Protein AF-A0A2G9RYB7-F1 (afdb_monomer)

Foldseek 3Di:
DFLLVVCVVCVVVQLVVQLPDDPLLVLLLVLLCQLVVLDDPVLVCVLDDPPDRSSVSSNSVSVSQSVVHRVSSVSSVVSNVCSVPDDPDPPDDDDDDPDLQCLLNVCSNCVSVQLVQCLVPLVVLVVQLVVVVLDDPVLSCVLPPPSDRSSRSSVSVSVSQSVSDSVSSSSSSVVSNVVVVVVVVVVPD

Mean predicted aligned error: 8.07 Å

InterPro domains:
  IPR001315 CARD domain [PF00619] (6-83)
  IPR001315 CARD domain [PF00619] (107-181)
  IPR001315 CARD domain [PS50209] (1-82)
  IPR001315 CARD domain [PS50209] (99-189)
  IPR011029 Death-like domain superfamily [G3DSA:1.10.533.10] (4-99)
  IPR011029 Death-like domain superfamily [G3DSA:1.10.533.10] (100-186)
  IPR011029 Death-like domain superfamily [SSF47986] (21-84)
  IPR011029 Death-like domain superfamily [SSF47986] (110-179)

Organism: Aquarana catesbeiana (NCBI:txid8400)

Sequence (189 aa):
MSSLHTVQVKRDYIVSTLARGSVDKYESLVDHLLSQNALNWEEYQSCTLMGQPLCSLVRDLLDNITCKGDAYCKIFLDALQKNETLPHEEQFCFQVPEDRSDSSYYLQCERPRIVQLIHNYIGALLQQLSDCGYISECEINNIQLPIFSPSQKARRLLDLIQLKGNEAARCVLEIIHNLEEGTIAQVTD

Structure (mmCIF, N/CA/C/O backbone):
data_AF-A0A2G9RYB7-F1
#
_entry.id   AF-A0A2G9RYB7-F1
#
loop_
_atom_site.group_PDB
_atom_site.id
_atom_site.type_symbol
_atom_site.label_atom_id
_atom_site.label_alt_id
_atom_site.label_comp_id
_atom_site.label_asym_id
_atom_site.label_entity_id
_atom_site.label_seq_id
_atom_site.pdbx_PDB_ins_code
_atom_site.Cartn_x
_atom_site.Cartn_y
_atom_site.Cartn_z
_atom_site.occupancy
_atom_site.B_iso_or_equiv
_atom_site.auth_seq_id
_atom_site.auth_comp_id
_atom_site.auth_asym_id
_atom_site.auth_atom_id
_atom_site.pdbx_PDB_model_num
ATOM 1 N N . MET A 1 1 ? 25.195 4.092 -14.296 1.00 62.69 1 MET A N 1
ATOM 2 C CA . MET A 1 1 ? 24.026 3.770 -15.144 1.00 62.69 1 MET A CA 1
ATOM 3 C C . MET A 1 1 ? 22.782 4.235 -14.416 1.00 62.69 1 MET A C 1
ATOM 5 O O . MET A 1 1 ? 22.747 4.088 -13.203 1.00 62.69 1 MET A O 1
ATOM 9 N N . SER A 1 2 ? 21.829 4.846 -15.117 1.00 88.56 2 SER A N 1
ATOM 10 C CA . SER A 1 2 ? 20.597 5.352 -14.500 1.00 88.56 2 SER A CA 1
ATOM 11 C C . SER A 1 2 ? 19.639 4.195 -14.164 1.00 88.56 2 SER A C 1
ATOM 13 O O . SER A 1 2 ? 19.613 3.170 -14.858 1.00 88.56 2 SER A O 1
ATOM 15 N N . SER A 1 3 ? 18.868 4.349 -13.089 1.00 90.50 3 SER A N 1
ATOM 16 C CA . SER A 1 3 ? 17.852 3.383 -12.654 1.00 90.50 3 SER A CA 1
ATOM 17 C C . SER A 1 3 ? 16.736 3.261 -13.693 1.00 90.50 3 SER A C 1
ATOM 19 O O . SER A 1 3 ? 16.323 2.152 -14.026 1.00 90.50 3 SER A O 1
ATOM 21 N N . LEU A 1 4 ? 16.325 4.384 -14.291 1.00 91.06 4 LEU A N 1
ATOM 22 C CA . LEU A 1 4 ? 15.390 4.444 -15.415 1.00 91.06 4 LEU A CA 1
ATOM 23 C C . LEU A 1 4 ? 15.886 3.618 -16.605 1.00 91.06 4 LEU A C 1
ATOM 25 O O . LEU A 1 4 ? 15.149 2.783 -17.122 1.00 91.06 4 LEU A O 1
ATOM 29 N N . HIS A 1 5 ? 17.151 3.791 -16.998 1.00 90.25 5 HIS A N 1
ATOM 30 C CA . HIS A 1 5 ? 17.732 3.005 -18.088 1.00 90.25 5 HIS A CA 1
ATOM 31 C C . HIS A 1 5 ? 17.719 1.500 -17.773 1.00 90.25 5 HIS A C 1
ATOM 33 O O . HIS A 1 5 ? 17.420 0.680 -18.636 1.00 90.25 5 HIS A O 1
ATOM 39 N N . THR A 1 6 ? 17.987 1.132 -16.520 1.00 90.19 6 THR A N 1
ATOM 40 C CA . THR A 1 6 ? 17.974 -0.269 -16.075 1.00 90.19 6 THR A CA 1
ATOM 41 C C . THR A 1 6 ? 16.572 -0.872 -16.158 1.00 90.19 6 THR A C 1
ATOM 43 O O . THR A 1 6 ? 16.418 -1.974 -16.685 1.00 90.19 6 THR A O 1
ATOM 46 N N . VAL A 1 7 ? 15.552 -0.145 -15.690 1.00 90.25 7 VAL A N 1
ATOM 47 C CA . VAL A 1 7 ? 14.143 -0.562 -15.773 1.00 90.25 7 VAL A CA 1
ATOM 48 C C . VAL A 1 7 ? 13.696 -0.695 -17.229 1.00 90.25 7 VAL A C 1
ATOM 50 O O . VAL A 1 7 ? 13.061 -1.685 -17.576 1.00 90.25 7 VAL A O 1
ATOM 53 N N . GLN A 1 8 ? 14.070 0.247 -18.099 1.00 90.62 8 GLN A N 1
ATOM 54 C CA . GLN A 1 8 ? 13.727 0.207 -19.523 1.00 90.62 8 GLN A CA 1
ATOM 55 C C . GLN A 1 8 ? 14.367 -0.987 -20.242 1.00 90.62 8 GLN A C 1
ATOM 57 O O . GLN A 1 8 ? 13.676 -1.717 -20.946 1.00 90.62 8 GLN A O 1
ATOM 62 N N . VAL A 1 9 ? 15.667 -1.227 -20.033 1.00 92.38 9 VAL A N 1
ATOM 63 C CA . VAL A 1 9 ? 16.389 -2.344 -20.669 1.00 92.38 9 VAL A CA 1
ATOM 64 C C . VAL A 1 9 ? 15.888 -3.697 -20.163 1.00 92.38 9 VAL A C 1
ATOM 66 O O . VAL A 1 9 ? 15.778 -4.645 -20.936 1.00 92.38 9 VAL A O 1
ATOM 69 N N . LYS A 1 10 ? 15.568 -3.805 -18.869 1.00 91.81 10 LYS A N 1
ATOM 70 C CA . LYS A 1 10 ? 15.096 -5.051 -18.249 1.00 91.81 10 LYS A CA 1
ATOM 71 C C . LYS A 1 10 ? 13.572 -5.174 -18.211 1.00 91.81 10 LYS A C 1
ATOM 73 O O . LYS A 1 10 ? 13.071 -6.069 -17.533 1.00 91.81 10 LYS A O 1
ATOM 78 N N . ARG A 1 11 ? 12.827 -4.316 -18.916 1.00 92.44 11 ARG A N 1
ATOM 79 C CA . ARG A 1 11 ? 11.363 -4.228 -18.804 1.00 92.44 11 ARG A CA 1
ATOM 80 C C . ARG A 1 11 ? 10.679 -5.576 -19.015 1.00 92.44 11 ARG A C 1
ATOM 82 O O . ARG A 1 11 ? 9.926 -6.012 -18.151 1.00 92.44 11 ARG A O 1
ATOM 89 N N . ASP A 1 12 ? 10.982 -6.261 -20.115 1.00 91.00 12 ASP A N 1
ATOM 90 C CA . ASP A 1 12 ? 10.355 -7.550 -20.434 1.00 91.00 12 ASP A CA 1
ATOM 91 C C . ASP A 1 12 ? 10.715 -8.636 -19.418 1.00 91.00 12 ASP A C 1
ATOM 93 O O . ASP A 1 12 ? 9.862 -9.438 -19.037 1.00 91.00 12 ASP A O 1
ATOM 97 N N . TYR A 1 13 ? 11.957 -8.623 -18.926 1.00 90.94 13 TYR A N 1
ATOM 98 C CA . TYR A 1 13 ? 12.391 -9.518 -17.859 1.00 90.94 13 TYR A CA 1
ATOM 99 C C . TYR A 1 13 ? 11.578 -9.274 -16.582 1.00 90.94 13 TYR A C 1
ATOM 101 O O . TYR A 1 13 ? 10.968 -10.211 -16.075 1.00 90.94 13 TYR A O 1
ATOM 109 N N . ILE A 1 14 ? 11.487 -8.022 -16.117 1.00 90.12 14 ILE A N 1
ATOM 110 C CA . ILE A 1 14 ? 10.732 -7.639 -14.913 1.00 90.12 14 ILE A CA 1
ATOM 111 C C . ILE A 1 14 ? 9.257 -8.033 -15.044 1.00 90.12 14 ILE A C 1
ATOM 113 O O . ILE A 1 14 ? 8.714 -8.674 -14.145 1.00 90.12 14 ILE A O 1
ATOM 117 N N . VAL A 1 15 ? 8.625 -7.710 -16.179 1.00 91.12 15 VAL A N 1
ATOM 118 C CA . VAL A 1 15 ? 7.230 -8.086 -16.455 1.00 91.12 15 VAL A CA 1
ATOM 119 C C . VAL A 1 15 ? 7.069 -9.599 -16.406 1.00 91.12 15 VAL A C 1
ATOM 121 O O . VAL A 1 15 ? 6.139 -10.087 -15.775 1.00 91.12 15 VAL A O 1
ATOM 124 N N . SER A 1 16 ? 7.973 -10.354 -17.032 1.00 88.75 16 SER A N 1
ATOM 125 C CA . SER A 1 16 ? 7.890 -11.815 -17.045 1.00 88.75 16 SER A CA 1
ATOM 126 C C . SER A 1 16 ? 8.066 -12.432 -15.655 1.00 88.75 16 SER A C 1
ATOM 128 O O . SER A 1 16 ? 7.338 -13.363 -15.315 1.00 88.75 16 SER A O 1
ATOM 130 N N . THR A 1 17 ? 8.980 -11.900 -14.841 1.00 87.81 17 THR A N 1
ATOM 131 C CA . THR A 1 17 ? 9.265 -12.393 -13.491 1.00 87.81 17 THR A CA 1
ATOM 132 C C . THR A 1 17 ? 8.095 -12.121 -12.557 1.00 87.81 17 THR A C 1
ATOM 134 O O . THR A 1 17 ? 7.607 -13.043 -11.907 1.00 87.81 17 THR A O 1
ATOM 137 N N . LEU A 1 18 ? 7.588 -10.885 -12.537 1.00 86.62 18 LEU A N 1
ATOM 138 C CA . LEU A 1 18 ? 6.454 -10.516 -11.690 1.00 86.62 18 LEU A CA 1
ATOM 139 C C . LEU A 1 18 ? 5.156 -11.185 -12.155 1.00 86.62 18 LEU A C 1
ATOM 141 O O . LEU A 1 18 ? 4.410 -11.682 -11.321 1.00 86.62 18 LEU A O 1
ATOM 145 N N . ALA A 1 19 ? 4.913 -11.289 -13.467 1.00 86.00 19 ALA A N 1
ATOM 146 C CA . ALA A 1 19 ? 3.714 -11.942 -13.997 1.00 86.00 19 ALA A CA 1
ATOM 147 C C . ALA A 1 19 ? 3.683 -13.463 -13.774 1.00 86.00 19 ALA A C 1
ATOM 149 O O . ALA A 1 19 ? 2.602 -14.046 -13.752 1.00 86.00 19 ALA A O 1
ATOM 150 N N . ARG A 1 20 ? 4.848 -14.111 -13.635 1.00 84.19 20 ARG A N 1
ATOM 151 C CA . ARG A 1 20 ? 4.957 -15.524 -13.224 1.00 84.19 20 ARG A CA 1
ATOM 152 C C . ARG A 1 20 ? 4.900 -15.709 -11.706 1.00 84.19 20 ARG A C 1
ATOM 154 O O . ARG A 1 20 ? 4.789 -16.843 -11.248 1.00 84.19 20 ARG A O 1
ATOM 161 N N . GLY A 1 21 ? 5.039 -14.627 -10.942 1.00 80.44 21 GLY A N 1
ATOM 162 C CA . GLY A 1 21 ? 4.929 -14.628 -9.490 1.00 80.44 21 GLY A CA 1
ATOM 163 C C . GLY A 1 21 ? 3.485 -14.775 -9.005 1.00 80.44 21 GLY A C 1
ATOM 164 O O . GLY A 1 21 ? 2.553 -14.942 -9.790 1.00 80.44 21 GLY A O 1
ATOM 165 N N . SER A 1 22 ? 3.300 -14.709 -7.686 1.00 81.75 22 SER A N 1
ATOM 166 C CA . SER A 1 22 ? 1.967 -14.630 -7.087 1.00 81.75 22 SER A CA 1
ATOM 167 C C . SER A 1 22 ? 1.451 -13.193 -7.091 1.00 81.75 22 SER A C 1
ATOM 169 O O . SER A 1 22 ? 2.227 -12.233 -7.061 1.00 81.75 22 SER A O 1
ATOM 171 N N . VAL A 1 23 ? 0.124 -13.051 -7.061 1.00 82.06 23 VAL A N 1
ATOM 172 C CA . VAL A 1 23 ? -0.531 -11.754 -6.846 1.00 82.06 23 VAL A CA 1
ATOM 173 C C . VAL A 1 23 ? -0.044 -11.133 -5.536 1.00 82.06 23 VAL A C 1
ATOM 175 O O . VAL A 1 23 ? 0.271 -9.954 -5.523 1.00 82.06 23 VAL A O 1
ATOM 178 N N . ASP A 1 24 ? 0.166 -11.925 -4.482 1.00 78.69 24 ASP A N 1
ATOM 179 C CA . ASP A 1 24 ? 0.669 -11.428 -3.194 1.00 78.69 24 ASP A CA 1
ATOM 180 C C . ASP A 1 24 ? 2.049 -10.762 -3.295 1.00 78.69 24 ASP A C 1
ATOM 182 O O . ASP A 1 24 ? 2.297 -9.757 -2.634 1.00 78.69 24 ASP A O 1
ATOM 186 N N . LYS A 1 25 ? 2.946 -11.272 -4.154 1.00 82.50 25 LYS A N 1
ATOM 187 C CA . 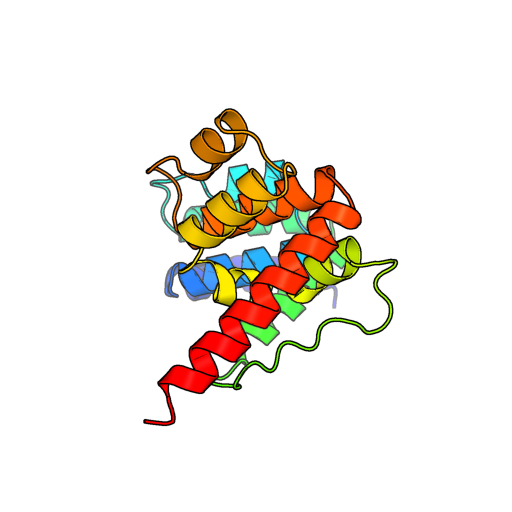LYS A 1 25 ? 4.261 -10.649 -4.389 1.00 82.50 25 LYS A CA 1
ATOM 188 C C . LYS A 1 25 ? 4.135 -9.307 -5.099 1.00 82.50 25 LYS A C 1
ATOM 190 O O . LYS A 1 25 ? 4.838 -8.359 -4.760 1.00 82.50 25 LYS A O 1
ATOM 195 N N . TYR A 1 26 ? 3.238 -9.216 -6.077 1.00 85.88 26 TYR A N 1
ATOM 196 C CA . TYR A 1 26 ? 2.934 -7.948 -6.736 1.00 85.88 26 TYR A CA 1
ATOM 197 C C . TYR A 1 26 ? 2.308 -6.949 -5.760 1.00 85.88 26 TYR A C 1
ATOM 199 O O . TYR A 1 26 ? 2.731 -5.801 -5.682 1.00 85.88 26 TYR A O 1
ATOM 207 N N . GLU A 1 27 ? 1.343 -7.408 -4.972 1.00 84.25 27 GLU A N 1
ATOM 208 C CA . GLU A 1 27 ? 0.652 -6.610 -3.970 1.00 84.25 27 GLU A CA 1
ATOM 209 C C . GLU A 1 27 ? 1.634 -6.103 -2.893 1.00 84.25 27 GLU A C 1
ATOM 211 O O . GLU A 1 27 ? 1.622 -4.918 -2.568 1.00 84.25 27 GLU A O 1
ATOM 216 N N . SER A 1 28 ? 2.570 -6.938 -2.430 1.00 84.12 28 SER A N 1
ATOM 217 C CA . SER A 1 28 ? 3.632 -6.517 -1.506 1.00 84.12 28 SER A CA 1
ATOM 218 C C . SER A 1 28 ? 4.589 -5.498 -2.133 1.00 84.12 28 SER A C 1
ATOM 220 O O . SER A 1 28 ? 4.989 -4.533 -1.479 1.00 84.12 28 SER A O 1
ATOM 222 N N . LEU A 1 29 ? 4.948 -5.653 -3.412 1.00 88.38 29 LEU A N 1
ATOM 223 C CA . LEU A 1 29 ? 5.737 -4.654 -4.139 1.00 88.38 29 LEU A CA 1
ATOM 224 C C . LEU A 1 29 ? 5.019 -3.304 -4.190 1.00 88.38 29 LEU A C 1
ATOM 226 O O . LEU A 1 29 ? 5.630 -2.273 -3.917 1.00 88.38 29 LEU A O 1
ATOM 230 N N . VAL A 1 30 ? 3.720 -3.314 -4.482 1.00 88.69 30 VAL A N 1
ATOM 231 C CA . VAL A 1 30 ? 2.878 -2.116 -4.472 1.00 88.69 30 VAL A CA 1
ATOM 232 C C . VAL A 1 30 ? 2.856 -1.464 -3.088 1.00 88.69 30 VAL A C 1
ATOM 234 O O . VAL A 1 30 ? 2.997 -0.245 -2.995 1.00 88.69 30 VAL A O 1
ATOM 237 N N . ASP A 1 31 ? 2.772 -2.242 -2.008 1.00 87.69 31 ASP A N 1
ATOM 238 C CA . ASP A 1 31 ? 2.825 -1.702 -0.647 1.00 87.69 31 ASP A CA 1
ATOM 239 C C . ASP A 1 31 ? 4.144 -0.985 -0.336 1.00 87.69 31 ASP A C 1
ATOM 241 O O . ASP A 1 31 ? 4.136 0.087 0.271 1.00 87.69 31 ASP A O 1
ATOM 245 N N . HIS A 1 32 ? 5.277 -1.531 -0.789 1.00 88.62 32 HIS A N 1
ATOM 246 C CA . HIS A 1 32 ? 6.595 -0.902 -0.626 1.00 88.62 32 HIS A CA 1
ATOM 247 C C . HIS A 1 32 ? 6.747 0.394 -1.431 1.00 88.62 32 HIS A C 1
ATOM 249 O O . HIS A 1 32 ? 7.534 1.271 -1.066 1.00 88.62 32 HIS A O 1
ATOM 255 N N . LEU A 1 33 ? 6.035 0.505 -2.553 1.00 90.94 33 LEU A N 1
ATOM 256 C CA . LEU A 1 33 ? 5.997 1.728 -3.347 1.00 90.94 33 LEU A CA 1
ATOM 257 C C . LEU A 1 33 ? 5.105 2.780 -2.691 1.00 90.94 33 LEU A C 1
ATOM 259 O O . LEU A 1 33 ? 5.473 3.954 -2.658 1.00 90.94 33 LEU A O 1
ATOM 263 N N . LEU A 1 34 ? 3.961 2.368 -2.142 1.00 88.81 34 LEU A N 1
ATOM 264 C CA . LEU A 1 34 ? 3.073 3.255 -1.398 1.00 88.81 34 LEU A CA 1
ATOM 265 C C . LEU A 1 34 ? 3.777 3.804 -0.155 1.00 88.81 34 LEU A C 1
ATOM 267 O O . LEU A 1 34 ? 3.770 5.015 0.027 1.00 88.81 34 LEU A O 1
ATOM 271 N N . SER A 1 35 ? 4.468 2.969 0.631 1.00 88.69 35 SER A N 1
ATOM 272 C CA . SER A 1 35 ? 5.164 3.412 1.853 1.00 88.69 35 SER A CA 1
ATOM 273 C C . SER A 1 35 ? 6.229 4.481 1.614 1.00 88.69 35 SER A C 1
ATOM 275 O O . SER A 1 35 ? 6.480 5.326 2.471 1.00 88.69 35 SER A O 1
ATOM 277 N N . GLN A 1 36 ? 6.830 4.479 0.424 1.00 88.75 36 GLN A N 1
ATOM 278 C CA . GLN A 1 36 ? 7.830 5.459 0.004 1.00 88.75 36 GLN A CA 1
ATOM 279 C C . GLN A 1 36 ? 7.237 6.620 -0.809 1.00 88.75 36 GLN A C 1
ATOM 281 O O . GLN A 1 36 ? 7.987 7.404 -1.389 1.00 88.75 36 GLN A O 1
ATOM 286 N N . ASN A 1 37 ? 5.905 6.740 -0.874 1.00 85.88 37 ASN A N 1
ATOM 287 C CA . ASN A 1 37 ? 5.177 7.729 -1.679 1.00 85.88 37 ASN A CA 1
ATOM 288 C C . ASN A 1 37 ? 5.549 7.697 -3.175 1.00 85.88 37 ASN A C 1
ATOM 290 O O . ASN A 1 37 ? 5.413 8.691 -3.891 1.00 85.88 37 ASN A O 1
ATOM 294 N N . ALA A 1 38 ? 6.027 6.550 -3.668 1.00 88.06 38 ALA A N 1
ATOM 295 C CA . ALA A 1 38 ? 6.354 6.358 -5.075 1.00 88.06 38 ALA A CA 1
ATOM 296 C C . ALA A 1 38 ? 5.095 6.195 -5.940 1.00 88.06 38 ALA A C 1
ATOM 298 O O . ALA A 1 38 ? 5.113 6.526 -7.127 1.00 88.06 38 ALA A O 1
ATOM 299 N N . LEU A 1 39 ? 3.996 5.744 -5.332 1.00 87.25 39 LEU A N 1
ATOM 300 C CA . LEU A 1 39 ? 2.654 5.719 -5.906 1.00 87.25 39 LEU A CA 1
ATOM 301 C C . LEU A 1 39 ? 1.708 6.549 -5.042 1.00 87.25 39 LEU A C 1
ATOM 303 O O . LEU A 1 39 ? 1.814 6.536 -3.817 1.00 87.25 39 LEU A O 1
ATOM 307 N N . ASN A 1 40 ? 0.769 7.236 -5.683 1.00 82.00 40 ASN A N 1
ATOM 308 C CA . ASN A 1 40 ? -0.402 7.791 -5.018 1.00 82.00 40 ASN A CA 1
ATOM 309 C C . ASN A 1 40 ? -1.604 6.835 -5.144 1.00 82.00 40 ASN A C 1
ATOM 311 O O . ASN A 1 40 ? -1.549 5.804 -5.820 1.00 82.00 40 ASN A O 1
ATOM 315 N N . TRP A 1 41 ? -2.703 7.185 -4.475 1.00 71.75 41 TRP A N 1
ATOM 316 C CA . TRP A 1 41 ? -3.922 6.379 -4.456 1.00 71.75 41 TRP A CA 1
ATOM 317 C C . TRP A 1 41 ? -4.543 6.164 -5.848 1.00 71.75 41 TRP A C 1
ATOM 319 O O . TRP A 1 41 ? -4.972 5.055 -6.160 1.00 71.75 41 TRP A O 1
ATOM 329 N N . GLU A 1 42 ? -4.574 7.189 -6.701 1.00 77.25 42 GLU A N 1
ATOM 330 C CA . GLU A 1 42 ? -5.185 7.118 -8.039 1.00 77.25 42 GLU A CA 1
ATOM 331 C C . GLU A 1 42 ? -4.390 6.203 -8.981 1.00 77.25 42 GLU A C 1
ATOM 333 O O . GLU A 1 42 ? -4.949 5.373 -9.707 1.00 77.25 42 GLU A O 1
ATOM 338 N N . GLU A 1 43 ? -3.065 6.304 -8.922 1.00 82.69 43 GLU A N 1
ATOM 339 C CA . GLU A 1 43 ? -2.142 5.450 -9.668 1.00 82.69 43 GLU A CA 1
ATOM 340 C C . GLU A 1 43 ? -2.251 3.999 -9.199 1.00 82.69 43 GLU A C 1
ATOM 342 O O . GLU A 1 43 ? -2.307 3.081 -10.017 1.00 82.69 43 GLU A O 1
ATOM 347 N N . TYR A 1 44 ? -2.364 3.784 -7.886 1.00 79.75 44 TYR A N 1
ATOM 348 C CA . TYR A 1 44 ? -2.629 2.467 -7.318 1.00 79.75 44 TYR A CA 1
ATOM 349 C C . TYR A 1 44 ? -3.953 1.872 -7.818 1.00 79.75 44 TYR A C 1
ATOM 351 O O . TYR A 1 44 ? -3.983 0.710 -8.229 1.00 79.75 44 TYR A O 1
ATOM 359 N N . GLN A 1 45 ? -5.042 2.648 -7.817 1.00 74.19 45 GLN A N 1
ATOM 360 C CA . GLN A 1 45 ? -6.346 2.182 -8.307 1.00 74.19 45 GLN A CA 1
ATOM 361 C C . GLN A 1 45 ? -6.263 1.747 -9.772 1.00 74.19 45 GLN A C 1
ATOM 363 O O . GLN A 1 45 ? -6.827 0.722 -10.154 1.00 74.19 45 GLN A O 1
ATOM 368 N N . SER A 1 46 ? -5.510 2.499 -10.575 1.00 72.62 46 SER A N 1
ATOM 369 C CA . SER A 1 46 ? -5.278 2.193 -11.987 1.00 72.62 46 SER A CA 1
ATOM 370 C C . SER A 1 46 ? -4.472 0.899 -12.167 1.00 72.62 46 SER A C 1
ATOM 372 O O . SER A 1 46 ? -4.725 0.143 -13.098 1.00 72.62 46 SER A O 1
ATOM 374 N N . CYS A 1 47 ? -3.567 0.589 -11.232 1.00 69.75 47 CYS A N 1
ATOM 375 C CA . CYS A 1 47 ? -2.722 -0.610 -11.248 1.00 69.75 47 CYS A CA 1
ATOM 376 C C . CYS A 1 47 ? -3.329 -1.826 -10.512 1.00 69.75 47 CYS A C 1
ATOM 378 O O . CYS A 1 47 ? -2.641 -2.833 -10.331 1.00 69.75 47 CYS A O 1
ATOM 380 N N . THR A 1 48 ? -4.586 -1.763 -10.053 1.00 68.25 48 THR A N 1
ATOM 381 C CA . THR A 1 48 ? -5.248 -2.847 -9.289 1.00 68.25 48 THR A CA 1
ATOM 382 C C . THR A 1 48 ? -6.628 -3.234 -9.827 1.00 68.25 48 THR A C 1
ATOM 384 O O . THR A 1 48 ? -7.413 -3.896 -9.144 1.00 68.25 48 THR A O 1
ATOM 387 N N . LEU A 1 49 ? -6.930 -2.861 -11.075 1.00 64.19 49 LEU A N 1
ATOM 388 C CA . LEU A 1 49 ? -8.197 -3.177 -11.735 1.00 64.19 49 LEU A CA 1
ATOM 389 C C . LEU A 1 49 ? -8.451 -4.694 -11.792 1.00 64.19 49 LEU A C 1
ATOM 391 O O . LEU A 1 49 ? -7.742 -5.455 -12.454 1.00 64.19 49 LEU A O 1
ATOM 395 N N . MET A 1 50 ? -9.513 -5.116 -11.103 1.00 62.69 50 MET A N 1
ATOM 396 C CA . MET A 1 50 ? -9.997 -6.497 -11.062 1.00 62.69 50 MET A CA 1
ATOM 397 C C . MET A 1 50 ? -10.257 -7.037 -12.477 1.00 62.69 50 MET A C 1
ATOM 399 O O . MET A 1 50 ? -10.946 -6.407 -13.278 1.00 62.69 50 MET A O 1
ATOM 403 N N . GLY A 1 51 ? -9.726 -8.230 -12.765 1.00 68.62 51 GLY A N 1
ATOM 404 C CA . GLY A 1 51 ? -9.922 -8.942 -14.037 1.00 68.62 51 GLY A CA 1
ATOM 405 C C . GLY A 1 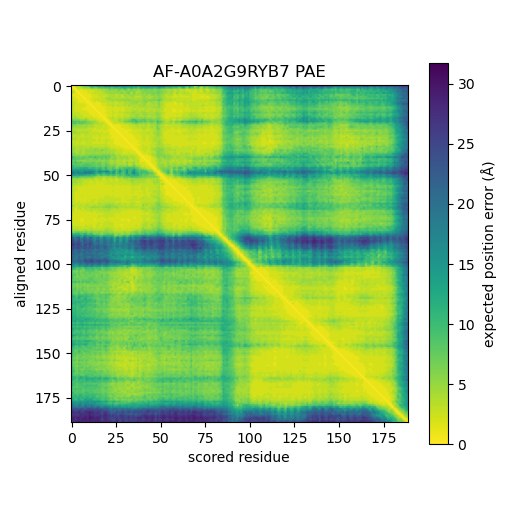51 ? -8.835 -8.720 -15.095 1.00 68.62 51 GLY A C 1
ATOM 406 O O . GLY A 1 51 ? -8.866 -9.379 -16.133 1.00 68.62 51 GLY A O 1
ATOM 407 N N . GLN A 1 52 ? -7.859 -7.845 -14.843 1.00 78.31 52 GLN A N 1
ATOM 408 C CA . GLN A 1 52 ? -6.676 -7.690 -15.694 1.00 78.31 52 GLN A CA 1
ATOM 409 C C . GLN A 1 52 ? -5.655 -8.811 -15.427 1.00 78.31 52 GLN A C 1
ATOM 411 O O . GLN A 1 52 ? -5.488 -9.239 -14.282 1.00 78.31 52 GLN A O 1
ATOM 416 N N . PRO A 1 53 ? -4.927 -9.289 -16.451 1.00 85.75 53 PRO A N 1
ATOM 417 C CA . PRO A 1 53 ? -3.819 -10.204 -16.226 1.00 85.75 53 PRO A CA 1
ATOM 418 C C . PRO A 1 53 ? -2.669 -9.471 -15.522 1.00 85.75 53 PRO A C 1
ATOM 420 O O . PRO A 1 53 ? -2.391 -8.306 -15.810 1.00 85.75 53 PRO A O 1
ATOM 423 N N . LEU A 1 54 ? -1.941 -10.174 -14.650 1.00 86.44 54 LEU A N 1
ATOM 424 C CA . LEU A 1 54 ? -0.848 -9.592 -13.859 1.00 86.44 54 LEU A CA 1
ATOM 425 C C . LEU A 1 54 ? 0.227 -8.918 -14.729 1.00 86.44 54 LEU A C 1
ATOM 427 O O . LEU A 1 54 ? 0.802 -7.905 -14.350 1.00 86.44 54 LEU A O 1
ATOM 431 N N . CYS A 1 55 ? 0.463 -9.434 -15.938 1.00 89.19 55 CYS A N 1
ATOM 432 C CA . CYS A 1 55 ? 1.397 -8.829 -16.884 1.00 89.19 55 CYS A CA 1
ATOM 433 C C . CYS A 1 55 ? 0.964 -7.445 -17.390 1.00 89.19 55 CYS A C 1
ATOM 435 O O . CYS A 1 55 ? 1.834 -6.655 -17.745 1.00 89.19 55 CYS A O 1
ATOM 437 N N . SER A 1 56 ? -0.337 -7.146 -17.446 1.00 88.81 56 SER A N 1
ATOM 438 C CA . SER A 1 56 ? -0.829 -5.799 -17.757 1.00 88.81 56 SER A CA 1
ATOM 439 C C . SER A 1 56 ? -0.614 -4.875 -16.566 1.00 88.81 56 SER A C 1
ATOM 441 O O . SER A 1 56 ? 0.038 -3.851 -16.722 1.00 88.81 56 SER A O 1
ATOM 443 N N . LEU A 1 57 ? -1.011 -5.310 -15.365 1.00 88.50 57 LEU A N 1
ATOM 444 C CA . LEU A 1 57 ? -0.835 -4.534 -14.132 1.00 88.50 57 LEU A CA 1
ATOM 445 C C . LEU A 1 57 ? 0.630 -4.134 -13.898 1.00 88.50 57 LEU A C 1
ATOM 447 O O . LEU A 1 57 ? 0.931 -2.986 -13.587 1.00 88.50 57 LEU A O 1
ATOM 451 N N . VAL A 1 58 ? 1.567 -5.063 -14.121 1.00 90.31 58 VAL A N 1
ATOM 452 C CA . VAL A 1 58 ? 3.005 -4.781 -13.997 1.00 90.31 58 VAL A CA 1
ATOM 453 C C . VAL A 1 58 ? 3.485 -3.788 -15.059 1.00 90.31 58 VAL A C 1
ATOM 455 O O . VAL A 1 58 ? 4.341 -2.957 -14.767 1.00 90.31 58 VAL A O 1
ATOM 458 N N . ARG A 1 59 ? 2.964 -3.847 -16.291 1.00 91.50 59 ARG A N 1
ATOM 459 C CA . ARG A 1 59 ? 3.328 -2.879 -17.339 1.00 91.50 59 ARG A CA 1
ATOM 460 C C . ARG A 1 59 ? 2.827 -1.482 -17.000 1.00 91.50 59 ARG A C 1
ATOM 462 O O . ARG A 1 59 ? 3.627 -0.555 -17.067 1.00 91.50 59 ARG A O 1
ATOM 469 N N . ASP A 1 60 ? 1.575 -1.366 -16.571 1.00 89.69 60 ASP A N 1
ATOM 470 C CA . ASP A 1 60 ? 0.972 -0.092 -16.174 1.00 89.69 60 ASP A CA 1
ATOM 471 C C . ASP A 1 60 ? 1.723 0.517 -14.981 1.00 89.69 60 ASP A C 1
ATOM 473 O O . ASP A 1 60 ? 2.045 1.706 -14.968 1.00 89.69 60 ASP A O 1
ATOM 477 N N . LEU A 1 61 ? 2.103 -0.318 -14.009 1.00 91.00 61 LEU A N 1
ATOM 478 C CA . LEU A 1 61 ? 2.948 0.083 -12.889 1.00 91.00 61 LEU A CA 1
ATOM 479 C C . LEU A 1 61 ? 4.306 0.629 -13.360 1.00 91.00 61 LEU A C 1
ATOM 481 O O . LEU A 1 61 ? 4.741 1.692 -12.918 1.00 91.00 61 LEU A O 1
ATOM 485 N N . LEU A 1 62 ? 4.982 -0.084 -14.265 1.00 91.88 62 LEU A N 1
ATOM 486 C CA . LEU A 1 62 ? 6.267 0.351 -14.812 1.00 91.88 62 LEU A CA 1
ATOM 487 C C . LEU A 1 62 ? 6.136 1.642 -15.624 1.00 91.88 62 LEU A C 1
ATOM 489 O O . LEU A 1 62 ? 7.024 2.489 -15.554 1.00 91.88 62 LEU A O 1
ATOM 493 N N . ASP A 1 63 ? 5.051 1.821 -16.372 1.00 91.44 63 ASP A N 1
ATOM 494 C CA . ASP A 1 63 ? 4.795 3.053 -17.122 1.00 91.44 63 ASP A CA 1
ATOM 495 C C . ASP A 1 63 ? 4.614 4.238 -16.173 1.00 91.44 63 ASP A C 1
ATOM 497 O O . ASP A 1 63 ? 5.315 5.239 -16.317 1.00 91.44 63 ASP A O 1
ATOM 501 N N . ASN A 1 64 ? 3.817 4.083 -15.114 1.00 89.75 64 ASN A N 1
ATOM 502 C CA . ASN A 1 64 ? 3.672 5.110 -14.080 1.00 89.75 64 ASN A CA 1
ATOM 503 C C . ASN A 1 64 ? 5.017 5.486 -13.438 1.00 89.75 64 ASN A C 1
ATOM 505 O O . ASN A 1 64 ? 5.363 6.664 -13.337 1.00 89.75 64 ASN A O 1
ATOM 509 N N . ILE A 1 65 ? 5.819 4.497 -13.041 1.00 91.69 65 ILE A N 1
ATOM 510 C CA . ILE A 1 65 ? 7.104 4.732 -12.366 1.00 91.69 65 ILE A CA 1
ATOM 511 C C . ILE A 1 65 ? 8.126 5.377 -13.307 1.00 91.69 65 ILE A C 1
ATOM 513 O O . ILE A 1 65 ? 8.841 6.300 -12.913 1.00 91.69 65 ILE A O 1
ATOM 517 N N . THR A 1 66 ? 8.200 4.915 -14.557 1.00 91.25 66 THR A N 1
ATOM 518 C CA . THR A 1 66 ? 9.143 5.462 -15.542 1.00 91.25 66 THR A CA 1
ATOM 519 C C . THR A 1 66 ? 8.772 6.881 -15.966 1.00 91.25 66 THR A C 1
ATOM 521 O O . THR A 1 66 ? 9.673 7.707 -16.114 1.00 91.25 66 THR A O 1
ATOM 524 N N . CYS A 1 67 ? 7.478 7.208 -16.062 1.00 90.38 67 CYS A N 1
ATOM 525 C CA . CYS A 1 67 ? 6.999 8.570 -16.310 1.00 90.38 67 CYS A CA 1
ATOM 526 C C . CYS A 1 67 ? 7.400 9.559 -15.204 1.00 90.38 67 CYS A C 1
ATOM 528 O O . CYS A 1 67 ? 7.659 10.725 -15.498 1.00 90.38 67 CYS A O 1
ATOM 530 N N . LYS A 1 68 ? 7.505 9.108 -13.948 1.00 90.38 68 LYS A N 1
ATOM 531 C CA . LYS A 1 68 ? 7.939 9.951 -12.820 1.00 90.38 68 LYS A CA 1
ATOM 532 C C . LYS A 1 68 ? 9.452 10.174 -12.747 1.00 90.38 68 LYS A C 1
ATOM 534 O O . LYS A 1 68 ? 9.910 11.099 -12.075 1.00 90.38 68 LYS A O 1
ATOM 539 N N . GLY A 1 69 ? 10.236 9.350 -13.439 1.00 91.62 69 GLY A N 1
ATOM 540 C CA . GLY A 1 69 ? 11.675 9.530 -13.608 1.00 91.62 69 GLY A CA 1
ATOM 541 C C . GLY A 1 69 ? 12.561 8.643 -12.726 1.00 91.62 69 GLY A C 1
ATOM 542 O O . GLY A 1 69 ? 12.123 7.697 -12.070 1.00 91.62 69 GLY A O 1
ATOM 543 N N . ASP A 1 70 ? 13.863 8.942 -12.751 1.00 91.94 70 ASP A N 1
ATOM 544 C CA . ASP A 1 70 ? 14.918 8.038 -12.269 1.00 91.94 70 ASP A CA 1
ATOM 545 C C . ASP A 1 70 ? 14.831 7.707 -10.773 1.00 91.94 70 ASP A C 1
ATOM 547 O O . ASP A 1 70 ? 15.049 6.560 -10.387 1.00 91.94 70 ASP A O 1
ATOM 551 N N . ALA A 1 71 ? 14.459 8.684 -9.940 1.00 91.94 71 ALA A N 1
ATOM 552 C CA . ALA A 1 71 ? 14.334 8.493 -8.496 1.00 91.94 71 ALA A CA 1
ATOM 553 C C . ALA A 1 71 ? 13.272 7.436 -8.141 1.00 91.94 71 ALA A C 1
ATOM 555 O O . ALA A 1 71 ? 13.510 6.580 -7.293 1.00 91.94 71 ALA A O 1
ATOM 556 N N . TYR A 1 72 ? 12.138 7.438 -8.845 1.00 92.81 72 TYR A N 1
ATOM 557 C CA . TYR A 1 72 ? 11.064 6.461 -8.652 1.00 92.81 72 TYR A CA 1
ATOM 558 C C . TYR A 1 72 ? 11.458 5.084 -9.186 1.00 92.81 72 TYR A C 1
ATOM 560 O O . TYR A 1 72 ? 11.178 4.068 -8.553 1.00 92.81 72 TYR A O 1
ATOM 568 N N . CYS A 1 73 ? 12.188 5.042 -10.306 1.00 92.31 73 CYS A N 1
ATOM 569 C CA . CYS A 1 73 ? 12.768 3.801 -10.819 1.00 92.31 73 CYS A CA 1
ATOM 570 C C . CYS A 1 73 ? 13.757 3.180 -9.823 1.00 92.31 73 CYS A C 1
ATOM 572 O O . CYS A 1 73 ? 13.808 1.960 -9.695 1.00 92.31 73 CYS A O 1
ATOM 574 N N . LYS A 1 74 ? 14.527 4.000 -9.097 1.00 93.06 74 LYS A N 1
ATOM 575 C CA . LYS A 1 74 ? 15.413 3.522 -8.031 1.00 93.06 74 LYS A CA 1
ATOM 576 C C . LYS A 1 74 ? 14.615 2.905 -6.880 1.00 93.06 74 LYS A C 1
ATOM 578 O O . LYS A 1 74 ? 14.883 1.766 -6.519 1.00 93.06 74 LYS A O 1
ATOM 583 N N . ILE A 1 75 ? 13.599 3.614 -6.378 1.00 92.75 75 ILE A N 1
ATOM 584 C CA . ILE A 1 75 ? 12.708 3.114 -5.315 1.00 92.75 75 ILE A CA 1
ATOM 585 C C . ILE A 1 75 ? 12.079 1.771 -5.712 1.00 92.75 75 ILE A C 1
ATOM 587 O O . ILE A 1 75 ? 12.02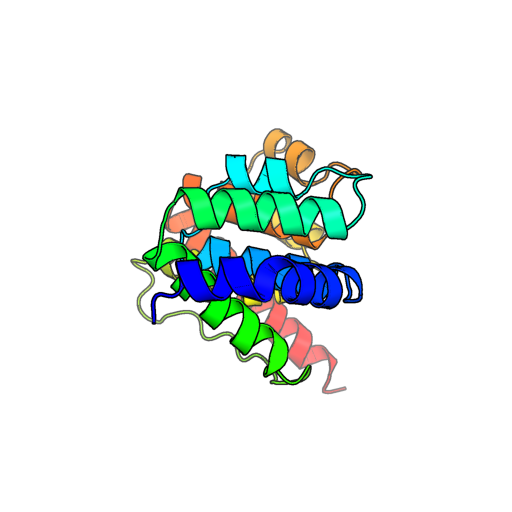5 0.844 -4.905 1.00 92.75 75 ILE A O 1
ATOM 591 N N . PHE A 1 76 ? 11.652 1.644 -6.971 1.00 93.56 76 PHE A N 1
ATOM 592 C CA . PHE A 1 76 ? 11.119 0.398 -7.512 1.00 93.56 76 PHE A CA 1
ATOM 593 C C . PHE A 1 76 ? 12.125 -0.749 -7.485 1.00 93.56 76 PHE A C 1
ATOM 595 O O . PHE A 1 76 ? 11.783 -1.839 -7.038 1.00 93.56 76 PHE A O 1
ATOM 602 N N . LEU A 1 77 ? 13.355 -0.522 -7.949 1.00 91.25 77 LEU A N 1
ATOM 603 C CA . LEU A 1 77 ? 14.389 -1.557 -7.952 1.00 91.25 77 LEU A CA 1
ATOM 604 C C . LEU A 1 77 ? 14.761 -1.984 -6.526 1.00 91.25 77 LEU A C 1
ATOM 606 O O . LEU A 1 77 ? 14.897 -3.180 -6.276 1.00 91.25 77 LEU A O 1
ATOM 610 N N . ASP A 1 78 ? 14.841 -1.035 -5.591 1.00 90.75 78 ASP A N 1
ATOM 611 C CA . ASP A 1 78 ? 15.093 -1.324 -4.177 1.00 90.75 78 ASP A CA 1
ATOM 612 C C . ASP A 1 78 ? 13.947 -2.164 -3.574 1.00 90.75 78 ASP A C 1
ATOM 614 O O . ASP A 1 78 ? 14.184 -3.118 -2.832 1.00 90.75 78 ASP A O 1
ATOM 618 N N . ALA A 1 79 ? 12.692 -1.854 -3.918 1.00 89.75 79 ALA A N 1
ATOM 619 C CA . ALA A 1 79 ? 11.517 -2.613 -3.482 1.00 89.75 79 ALA A CA 1
ATOM 620 C C . ALA A 1 79 ? 11.428 -4.010 -4.126 1.00 89.75 79 ALA A C 1
ATOM 622 O O . ALA A 1 79 ? 11.008 -4.968 -3.471 1.00 89.75 79 ALA A O 1
ATOM 623 N N . LEU A 1 80 ? 11.847 -4.141 -5.388 1.00 88.38 80 LEU A N 1
ATOM 624 C CA . LEU A 1 80 ? 11.940 -5.417 -6.094 1.00 88.38 80 LEU A CA 1
ATOM 625 C C . LEU A 1 80 ? 12.974 -6.323 -5.417 1.00 88.38 80 LEU A C 1
ATOM 627 O O . LEU A 1 80 ? 12.677 -7.474 -5.116 1.00 88.38 80 LEU A O 1
ATOM 631 N N . GLN A 1 81 ? 14.153 -5.778 -5.105 1.00 86.31 81 GLN A N 1
ATOM 632 C CA . GLN A 1 81 ? 15.211 -6.508 -4.413 1.00 86.31 81 GLN A CA 1
ATOM 633 C C . GLN A 1 81 ? 14.751 -6.983 -3.029 1.00 86.31 81 GLN A C 1
ATOM 635 O O . GLN A 1 81 ? 14.954 -8.145 -2.692 1.00 86.31 81 GLN A O 1
ATOM 640 N N . LYS A 1 82 ? 14.075 -6.121 -2.255 1.00 80.25 82 LYS A N 1
ATOM 641 C CA . LYS A 1 82 ? 13.518 -6.489 -0.941 1.00 80.25 82 LYS A CA 1
ATOM 642 C C . LYS A 1 82 ? 12.502 -7.630 -1.035 1.00 80.25 82 LYS A C 1
ATOM 644 O O . LYS A 1 82 ? 12.548 -8.542 -0.216 1.00 80.25 82 LYS A O 1
ATOM 649 N N . ASN A 1 83 ? 11.632 -7.616 -2.047 1.00 73.44 83 ASN A N 1
ATOM 650 C CA . ASN A 1 83 ? 10.666 -8.693 -2.288 1.00 73.44 83 ASN A CA 1
ATOM 651 C C . ASN A 1 83 ? 11.314 -10.021 -2.709 1.00 73.44 83 ASN A C 1
ATOM 653 O O . ASN A 1 83 ? 10.732 -11.080 -2.486 1.00 73.44 83 ASN A O 1
ATOM 657 N N . GLU A 1 84 ? 12.495 -9.984 -3.330 1.00 72.00 84 GLU A N 1
ATOM 658 C CA . GLU A 1 84 ? 13.249 -11.193 -3.680 1.00 72.00 84 GLU A CA 1
ATOM 659 C C . GLU A 1 84 ? 14.021 -11.773 -2.487 1.00 72.00 84 GLU A C 1
ATOM 661 O O . GLU A 1 84 ? 14.199 -12.988 -2.419 1.00 72.00 84 GLU A O 1
ATOM 666 N N . THR A 1 85 ? 14.472 -10.934 -1.547 1.00 61.88 85 THR A N 1
ATOM 667 C CA . THR A 1 85 ? 15.328 -11.361 -0.429 1.00 61.88 85 THR A CA 1
ATOM 668 C C . THR A 1 85 ? 14.603 -11.665 0.877 1.00 61.88 85 THR A C 1
ATOM 670 O O . THR A 1 85 ? 15.239 -12.234 1.757 1.00 61.88 85 THR A O 1
ATOM 673 N N . LEU A 1 86 ? 13.331 -11.291 1.045 1.00 49.88 86 LEU A N 1
ATOM 674 C CA . LEU A 1 86 ? 12.593 -11.555 2.287 1.00 49.88 86 LEU A CA 1
ATOM 675 C C . LEU A 1 86 ? 12.278 -13.060 2.427 1.00 49.88 86 LEU A C 1
ATOM 677 O O . LEU A 1 86 ? 11.497 -13.593 1.632 1.00 49.88 86 LEU A O 1
ATOM 681 N N . PRO A 1 87 ? 12.846 -13.764 3.427 1.00 45.53 87 PRO A N 1
ATOM 682 C CA . PRO A 1 87 ? 12.373 -15.085 3.810 1.00 45.53 87 PRO A CA 1
ATOM 683 C C . PRO A 1 87 ? 10.977 -14.935 4.421 1.00 45.53 87 PRO A C 1
ATOM 685 O O . PRO A 1 87 ? 10.719 -14.007 5.183 1.00 45.53 87 PRO A O 1
ATOM 688 N N . HIS A 1 88 ? 10.081 -15.863 4.104 1.00 43.91 88 HIS A N 1
ATOM 689 C CA . HIS A 1 88 ? 8.667 -15.859 4.495 1.00 43.91 88 HIS A CA 1
ATOM 690 C C . HIS A 1 88 ? 8.380 -15.934 6.017 1.00 43.91 88 HIS A C 1
ATOM 692 O O . HIS A 1 88 ? 7.227 -16.130 6.386 1.00 43.91 88 HIS A O 1
ATOM 698 N N . GLU A 1 89 ? 9.372 -15.804 6.904 1.00 43.06 89 GLU A N 1
ATOM 699 C CA . GLU A 1 89 ? 9.254 -16.206 8.317 1.00 43.06 89 GLU A CA 1
ATOM 700 C C . GLU A 1 89 ? 10.100 -15.372 9.303 1.00 43.06 89 GLU A C 1
ATOM 702 O O . GLU A 1 89 ? 10.483 -15.868 10.362 1.00 43.06 89 GLU A O 1
ATOM 707 N N . GLU A 1 90 ? 10.410 -14.104 9.017 1.00 45.34 90 GLU A N 1
ATOM 708 C CA . GLU A 1 90 ? 10.853 -13.232 10.116 1.00 45.34 90 GLU A CA 1
ATOM 709 C C . GLU A 1 90 ? 9.637 -12.925 10.998 1.00 45.34 90 GLU A C 1
ATOM 711 O O . GLU A 1 90 ? 8.752 -12.164 10.607 1.00 45.34 90 GLU A O 1
ATOM 716 N N . GLN A 1 91 ? 9.577 -13.582 12.164 1.00 45.66 91 GLN A N 1
ATOM 717 C CA . GLN A 1 91 ? 8.621 -13.295 13.232 1.00 45.66 91 GLN A CA 1
ATOM 718 C C . GLN A 1 91 ? 8.603 -11.791 13.482 1.00 45.66 91 GLN A C 1
ATOM 720 O O . GLN A 1 91 ? 9.555 -11.200 13.995 1.00 45.66 91 GLN A O 1
ATOM 725 N N . PHE A 1 92 ? 7.513 -11.180 13.046 1.00 50.72 92 PHE A N 1
ATOM 726 C CA . PHE A 1 92 ? 7.269 -9.769 13.210 1.00 50.72 92 PHE A CA 1
ATOM 727 C C . PHE A 1 92 ? 7.078 -9.488 14.699 1.00 50.72 92 PHE A C 1
ATOM 729 O O . PHE A 1 92 ? 6.251 -10.113 15.357 1.00 50.72 92 PHE A O 1
ATOM 736 N N . CYS A 1 93 ? 7.890 -8.581 15.231 1.00 53.12 93 CYS A N 1
ATOM 737 C CA . CYS A 1 93 ? 7.693 -8.021 16.556 1.00 53.12 93 CYS A CA 1
ATOM 738 C C . CYS A 1 93 ? 7.275 -6.572 16.328 1.00 53.12 93 CYS A C 1
ATOM 740 O O . CYS A 1 93 ? 8.129 -5.724 16.042 1.00 53.12 93 CYS A O 1
ATOM 742 N N . PHE A 1 94 ? 5.969 -6.300 16.341 1.00 61.97 94 PHE A N 1
ATOM 743 C CA . PHE A 1 94 ? 5.474 -4.944 16.177 1.00 61.97 94 PHE A CA 1
ATOM 744 C C . PHE A 1 94 ? 5.888 -4.104 17.372 1.00 61.97 94 PHE A C 1
ATOM 746 O O . PHE A 1 94 ? 5.367 -4.232 18.479 1.00 61.97 94 PHE A O 1
ATOM 753 N N . GLN A 1 95 ? 6.837 -3.208 17.146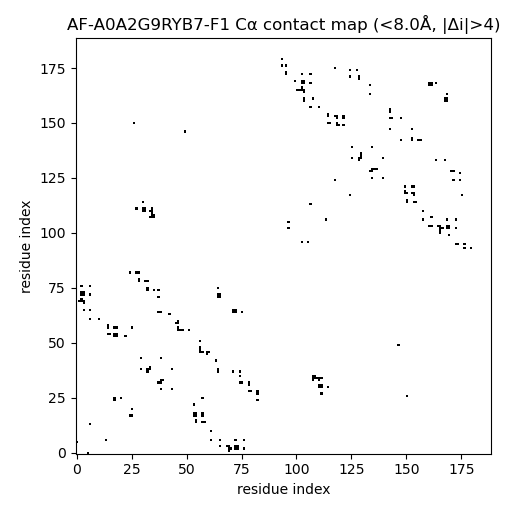 1.00 63.72 95 GLN A N 1
ATOM 754 C CA . GLN A 1 95 ? 7.220 -2.233 18.149 1.00 63.72 95 GLN A CA 1
ATOM 755 C C . GLN A 1 95 ? 6.449 -0.953 17.878 1.00 63.72 95 GLN A C 1
ATOM 757 O O . GLN A 1 95 ? 6.811 -0.179 16.990 1.00 63.72 95 GLN A O 1
ATOM 762 N N . VAL A 1 96 ? 5.378 -0.740 18.646 1.00 63.84 96 VAL A N 1
ATOM 763 C CA . VAL A 1 96 ? 4.680 0.549 18.656 1.00 63.84 96 VAL A CA 1
ATOM 764 C C . VAL A 1 96 ? 5.710 1.626 19.014 1.00 63.84 96 VAL A C 1
ATOM 766 O O . VAL A 1 96 ? 6.379 1.491 20.041 1.00 63.84 96 VAL A O 1
ATOM 769 N N . PRO A 1 97 ? 5.871 2.678 18.195 1.00 64.69 97 PRO A N 1
ATOM 770 C CA . PRO A 1 97 ? 6.841 3.725 18.482 1.00 64.69 97 PRO A CA 1
ATOM 771 C C . PRO A 1 97 ? 6.555 4.377 19.843 1.00 64.69 97 PRO A C 1
ATOM 773 O O . PRO A 1 97 ? 5.404 4.668 20.181 1.00 64.69 97 PRO A O 1
ATOM 776 N N . GLU A 1 98 ? 7.613 4.603 20.628 1.00 63.09 98 GLU A N 1
ATOM 777 C CA . GLU A 1 98 ? 7.516 5.258 21.941 1.00 63.09 98 GLU A CA 1
ATOM 778 C C . GLU A 1 98 ? 7.015 6.705 21.806 1.00 63.09 98 GLU A C 1
ATOM 780 O O . GLU A 1 98 ? 6.199 7.159 22.612 1.00 63.09 98 GLU A O 1
ATOM 785 N N . ASP A 1 99 ? 7.453 7.404 20.752 1.00 66.19 99 ASP A N 1
ATOM 786 C CA . ASP A 1 99 ? 6.949 8.724 20.380 1.00 66.19 99 ASP A CA 1
ATOM 787 C C . ASP A 1 99 ? 5.735 8.595 19.447 1.00 66.19 99 ASP A C 1
ATOM 789 O O . ASP A 1 99 ? 5.836 8.213 18.279 1.00 66.19 99 ASP A O 1
ATOM 793 N N . ARG A 1 100 ? 4.557 8.906 19.991 1.00 65.81 100 ARG A N 1
ATOM 794 C CA . ARG A 1 100 ? 3.257 8.736 19.320 1.00 65.81 100 ARG A CA 1
ATOM 795 C C . ARG A 1 100 ? 2.866 9.930 18.450 1.00 65.81 100 ARG A C 1
ATOM 797 O O . ARG A 1 100 ? 1.843 9.866 17.763 1.00 65.81 100 ARG A O 1
ATOM 804 N N . SER A 1 101 ? 3.676 10.989 18.460 1.00 69.12 101 SER A N 1
ATOM 805 C CA . SER A 1 101 ? 3.431 12.246 17.744 1.00 69.12 101 SER A CA 1
ATOM 806 C C . SER A 1 101 ? 3.327 12.050 16.226 1.00 69.12 101 SER A C 1
ATOM 808 O O . SER A 1 101 ? 2.560 12.755 15.573 1.00 69.12 101 SER A O 1
ATOM 810 N N . ASP A 1 102 ? 4.005 11.028 15.692 1.00 81.75 102 ASP A N 1
ATOM 811 C CA . ASP A 1 102 ? 4.112 10.736 14.258 1.00 81.75 102 ASP A CA 1
ATOM 812 C C . ASP A 1 102 ? 3.494 9.377 13.870 1.00 81.75 102 ASP A C 1
ATOM 814 O O . ASP A 1 102 ? 3.942 8.698 12.945 1.00 81.75 102 ASP A O 1
ATOM 818 N N . SER A 1 103 ? 2.420 8.973 14.558 1.00 85.12 103 SER A N 1
ATOM 819 C CA . SER A 1 103 ? 1.740 7.685 14.330 1.00 85.12 103 SER A CA 1
ATOM 820 C C . SER A 1 103 ? 1.324 7.460 12.864 1.00 85.12 103 SER A C 1
ATOM 822 O O . SER A 1 103 ? 1.470 6.354 12.346 1.00 85.12 103 SER A O 1
ATOM 824 N N . SER A 1 104 ? 0.860 8.499 12.155 1.00 86.00 104 SER A N 1
ATOM 825 C CA . SER A 1 104 ? 0.494 8.381 10.729 1.00 86.00 104 SER A CA 1
ATOM 826 C C . SER A 1 104 ? 1.717 8.192 9.829 1.00 86.00 104 SER A C 1
ATOM 828 O O . SER A 1 104 ? 1.654 7.502 8.816 1.00 86.00 104 SER A O 1
ATOM 830 N N . TYR A 1 105 ? 2.852 8.801 10.179 1.00 85.81 105 TYR A N 1
ATOM 831 C CA . TYR A 1 105 ? 4.095 8.599 9.436 1.00 85.81 105 TYR A CA 1
ATOM 832 C C . TYR A 1 105 ? 4.614 7.173 9.636 1.00 85.81 105 TYR A C 1
ATOM 834 O O . TYR A 1 105 ? 4.991 6.515 8.669 1.00 85.81 105 TYR A O 1
ATOM 842 N N . TYR A 1 106 ? 4.544 6.657 10.865 1.00 86.50 106 TYR A N 1
ATOM 843 C CA . TYR A 1 106 ? 4.910 5.275 11.156 1.00 86.50 106 TYR A CA 1
ATOM 844 C C . TYR A 1 106 ? 4.041 4.272 10.382 1.00 86.50 106 TYR A C 1
ATOM 846 O O . TYR A 1 106 ? 4.586 3.393 9.714 1.00 86.50 106 TYR A O 1
ATOM 854 N N . LEU A 1 107 ? 2.707 4.439 10.389 1.00 87.19 107 LEU A N 1
ATOM 855 C CA . LEU A 1 107 ? 1.796 3.606 9.588 1.00 87.19 107 LEU A CA 1
ATOM 856 C C . LEU A 1 107 ? 2.165 3.615 8.102 1.00 87.19 107 LEU A C 1
ATOM 858 O O . LEU A 1 107 ? 2.088 2.582 7.439 1.00 87.19 107 LEU A O 1
ATOM 862 N N . GLN A 1 108 ? 2.575 4.774 7.584 1.00 87.19 108 GLN A N 1
ATOM 863 C CA . GLN A 1 108 ? 2.987 4.910 6.197 1.00 87.19 108 GLN A CA 1
ATOM 864 C C . GLN A 1 108 ? 4.296 4.166 5.915 1.00 87.19 108 GLN A C 1
ATOM 866 O O . GLN A 1 108 ? 4.365 3.421 4.940 1.00 87.19 108 GLN A O 1
ATOM 871 N N . CYS A 1 109 ? 5.323 4.320 6.753 1.00 84.25 109 CYS A N 1
ATOM 872 C CA . CYS A 1 109 ? 6.611 3.649 6.565 1.00 84.25 109 CYS A CA 1
ATOM 873 C C . CYS A 1 109 ? 6.498 2.123 6.676 1.00 84.25 109 CYS A C 1
ATOM 875 O O . CYS A 1 109 ? 7.040 1.399 5.839 1.00 84.25 109 CYS A O 1
ATOM 877 N N . GLU A 1 110 ? 5.752 1.645 7.670 1.00 85.88 110 GLU A N 1
ATOM 878 C CA . GLU A 1 110 ? 5.584 0.220 7.980 1.00 85.88 110 GLU A CA 1
ATOM 879 C C . GLU A 1 110 ? 4.415 -0.432 7.232 1.00 85.88 110 GLU A C 1
ATOM 881 O O . GLU A 1 110 ? 4.068 -1.594 7.464 1.00 85.88 110 GLU A O 1
ATOM 886 N N . ARG A 1 111 ? 3.831 0.294 6.274 1.00 88.00 111 ARG A N 1
ATOM 887 C CA . ARG A 1 111 ? 2.661 -0.121 5.500 1.00 88.00 111 ARG A CA 1
ATOM 888 C C . ARG A 1 111 ? 2.736 -1.548 4.941 1.00 88.00 111 ARG A C 1
ATOM 890 O O . ARG A 1 111 ? 1.751 -2.261 5.117 1.00 88.00 111 ARG A O 1
ATOM 897 N N . PRO A 1 112 ? 3.840 -2.026 4.324 1.00 84.88 112 PRO A N 1
ATOM 898 C CA . PRO A 1 112 ? 3.884 -3.383 3.773 1.00 84.88 112 PRO A CA 1
ATOM 899 C C . PRO A 1 112 ? 3.686 -4.461 4.833 1.00 84.88 112 PRO A C 1
ATOM 901 O O . PRO A 1 112 ? 2.981 -5.439 4.595 1.00 84.88 112 PRO A O 1
ATOM 904 N N . ARG A 1 113 ? 4.270 -4.258 6.016 1.00 84.38 113 ARG A N 1
ATOM 905 C CA . ARG A 1 113 ? 4.180 -5.199 7.133 1.00 84.38 113 ARG A CA 1
ATOM 906 C C . ARG A 1 113 ? 2.809 -5.127 7.789 1.00 84.38 113 ARG A C 1
ATOM 908 O O . ARG A 1 113 ? 2.174 -6.152 8.001 1.00 84.38 113 ARG A O 1
ATOM 915 N N . ILE A 1 114 ? 2.309 -3.912 8.019 1.00 87.38 114 ILE A N 1
ATOM 916 C CA . ILE A 1 114 ? 0.983 -3.703 8.604 1.00 87.38 114 ILE A CA 1
ATOM 917 C C . ILE A 1 114 ? -0.102 -4.310 7.715 1.00 87.38 114 ILE A C 1
ATOM 919 O O . ILE A 1 114 ? -0.966 -5.006 8.232 1.00 87.38 114 ILE A O 1
ATOM 923 N N . VAL A 1 115 ? -0.052 -4.122 6.390 1.00 88.44 115 VAL A N 1
ATOM 924 C CA . VAL A 1 115 ? -1.013 -4.735 5.456 1.00 88.44 115 VAL A CA 1
ATOM 925 C C . VAL A 1 115 ? -0.992 -6.261 5.564 1.00 88.44 115 VAL A C 1
ATOM 927 O O . VAL A 1 115 ? -2.058 -6.867 5.667 1.00 88.44 115 VAL A O 1
ATOM 930 N N . GLN A 1 116 ? 0.194 -6.876 5.599 1.00 84.69 116 GLN A N 1
ATOM 931 C CA . GLN A 1 116 ? 0.345 -8.324 5.786 1.00 84.69 116 GLN A CA 1
ATOM 932 C C . GLN A 1 116 ? -0.151 -8.818 7.144 1.00 84.69 116 GLN A C 1
ATOM 934 O O . GLN A 1 116 ? -0.607 -9.948 7.246 1.00 84.69 116 GLN A O 1
ATOM 939 N N . LEU A 1 117 ? -0.089 -7.996 8.183 1.00 85.50 117 LEU A N 1
ATOM 940 C CA . LEU A 1 117 ? -0.617 -8.365 9.486 1.00 85.50 117 LEU A CA 1
ATOM 941 C C . LEU A 1 117 ? -2.144 -8.260 9.512 1.00 85.50 117 LEU A C 1
ATOM 943 O O . LEU A 1 117 ? -2.842 -9.195 9.897 1.00 85.50 117 LEU A O 1
ATOM 947 N N . ILE A 1 118 ? -2.683 -7.123 9.071 1.00 88.25 118 ILE A N 1
ATOM 948 C CA . ILE A 1 118 ? -4.093 -6.793 9.284 1.00 88.25 118 ILE A CA 1
ATOM 949 C C . ILE A 1 118 ? -5.036 -7.369 8.233 1.00 88.25 118 ILE A C 1
ATOM 951 O O . ILE A 1 118 ? -6.244 -7.375 8.467 1.00 88.25 118 ILE A O 1
ATOM 955 N N . HIS A 1 119 ? -4.541 -7.846 7.084 1.00 86.44 119 HIS A N 1
ATOM 956 C CA . HIS A 1 119 ? -5.416 -8.307 6.000 1.00 86.44 119 HIS A CA 1
ATOM 957 C C . HIS A 1 119 ? -6.389 -9.421 6.431 1.00 86.44 119 HIS A C 1
ATOM 959 O O . HIS A 1 119 ? -7.516 -9.453 5.941 1.00 86.44 119 HIS A O 1
ATOM 965 N N . ASN A 1 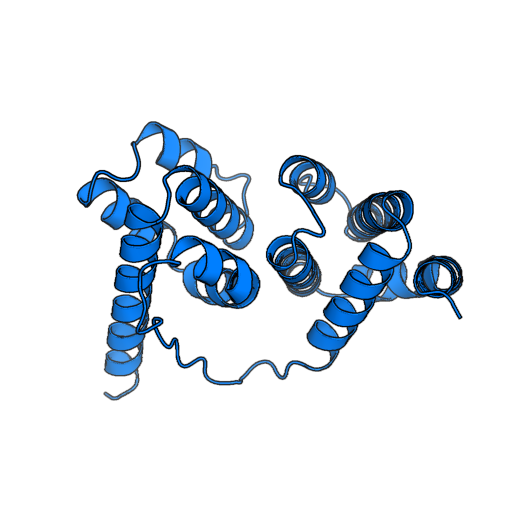120 ? -6.026 -10.260 7.408 1.00 83.56 120 ASN A N 1
ATOM 966 C CA . ASN A 1 120 ? -6.914 -11.295 7.957 1.00 83.56 120 ASN A CA 1
ATOM 967 C C . ASN A 1 120 ? -7.834 -10.793 9.088 1.00 83.56 120 ASN A C 1
ATOM 969 O O . ASN A 1 120 ? -8.788 -11.477 9.448 1.00 83.56 120 ASN A O 1
ATOM 973 N N . TYR A 1 121 ? -7.598 -9.588 9.615 1.00 88.19 121 TYR A N 1
ATOM 974 C CA . TYR A 1 121 ? -8.301 -9.016 10.773 1.00 88.19 121 TYR A CA 1
ATOM 975 C C . TYR A 1 121 ? -9.135 -7.771 10.439 1.00 88.19 121 TYR A C 1
ATOM 977 O O . TYR A 1 121 ? -9.633 -7.092 11.337 1.00 88.19 121 TYR A O 1
ATOM 985 N N . ILE A 1 122 ? -9.341 -7.476 9.151 1.00 89.81 122 ILE A N 1
ATOM 986 C CA . ILE A 1 122 ? -10.038 -6.262 8.691 1.00 89.81 122 ILE A CA 1
ATOM 987 C C . ILE A 1 122 ? -11.416 -6.082 9.323 1.00 89.81 122 ILE A C 1
ATOM 989 O O . ILE A 1 122 ? -11.764 -4.969 9.707 1.00 89.81 122 ILE A O 1
ATOM 993 N N . GLY A 1 123 ? -12.199 -7.154 9.456 1.00 86.88 123 GLY A N 1
ATOM 994 C CA . GLY A 1 123 ? -13.522 -7.069 10.077 1.00 86.88 123 GLY A CA 1
ATOM 995 C C . GLY A 1 123 ? -13.460 -6.575 11.526 1.00 86.88 123 GLY A C 1
ATOM 996 O O . GLY A 1 123 ? -14.209 -5.675 11.896 1.00 86.88 123 GLY A O 1
ATOM 997 N N . ALA A 1 124 ? -12.527 -7.115 12.316 1.00 87.94 124 ALA A N 1
ATOM 998 C CA . ALA A 1 124 ? -12.354 -6.755 13.721 1.00 87.94 124 ALA A CA 1
ATOM 999 C C . ALA A 1 124 ? -11.833 -5.318 13.886 1.00 87.94 124 ALA A C 1
ATOM 1001 O O . ALA A 1 124 ? -12.366 -4.562 14.695 1.00 87.94 124 ALA A O 1
ATOM 1002 N N . LEU A 1 125 ? -10.849 -4.922 13.071 1.00 90.81 125 LEU A N 1
ATOM 1003 C CA . LEU A 1 125 ? -10.308 -3.559 13.059 1.00 90.81 125 LEU A CA 1
ATOM 1004 C C . LEU A 1 125 ? -11.373 -2.517 12.720 1.00 90.81 125 LEU A C 1
ATOM 1006 O O . LEU A 1 125 ? -11.474 -1.500 13.399 1.00 90.81 125 LEU A O 1
ATOM 1010 N N . LEU A 1 126 ? -12.185 -2.771 11.690 1.00 91.81 126 LEU A N 1
ATOM 1011 C CA . LEU A 1 126 ? -13.261 -1.859 11.307 1.00 91.81 126 LEU A CA 1
ATOM 1012 C C . LEU A 1 126 ? -14.291 -1.710 12.432 1.00 91.81 126 LEU A C 1
ATOM 1014 O O . LEU A 1 126 ? -14.710 -0.594 12.725 1.00 91.81 126 LEU A O 1
ATOM 1018 N N . GLN A 1 127 ? -14.659 -2.800 13.107 1.00 90.19 127 GLN A N 1
ATOM 1019 C CA . GLN A 1 127 ? -15.586 -2.717 14.233 1.00 90.19 127 GLN A CA 1
ATOM 1020 C C . GLN A 1 127 ? -15.009 -1.871 15.377 1.00 90.19 127 GLN A C 1
ATOM 1022 O O . GLN A 1 127 ? -15.654 -0.928 15.823 1.00 90.19 127 GLN A O 1
ATOM 1027 N N . GLN A 1 128 ? -13.771 -2.141 15.795 1.00 90.31 128 GLN A N 1
ATOM 1028 C CA . GLN A 1 128 ? -13.150 -1.411 16.904 1.00 90.31 128 GLN A CA 1
ATOM 1029 C C . GLN A 1 128 ? -12.942 0.075 16.590 1.00 90.31 128 GLN A C 1
ATOM 1031 O O . GLN A 1 128 ? -13.201 0.928 17.433 1.00 90.31 128 GLN A O 1
ATOM 1036 N N . LEU A 1 129 ? -12.550 0.416 15.361 1.00 91.44 129 LEU A N 1
ATOM 1037 C CA . LEU A 1 129 ? -12.427 1.814 14.940 1.00 91.44 129 LEU A CA 1
ATOM 1038 C C . LEU A 1 129 ? -13.779 2.532 14.875 1.00 91.44 129 LEU A C 1
ATOM 1040 O O . LEU A 1 129 ? -13.836 3.743 15.105 1.00 91.44 129 LEU A O 1
ATOM 1044 N N . SER A 1 130 ? -14.853 1.802 14.563 1.00 92.69 130 SER A N 1
ATOM 1045 C CA . SER A 1 130 ? -16.221 2.318 14.630 1.00 92.69 130 SER A CA 1
ATOM 1046 C C . SER A 1 130 ? -16.620 2.612 16.072 1.00 92.69 130 SER A C 1
ATOM 1048 O O . SER A 1 130 ? -17.160 3.680 16.349 1.00 92.69 130 SER A O 1
ATOM 1050 N N . ASP A 1 131 ? -16.316 1.693 16.990 1.00 90.75 131 ASP A N 1
ATOM 1051 C CA . ASP A 1 131 ? -16.626 1.828 18.416 1.00 90.75 131 ASP A CA 1
ATOM 1052 C C . ASP A 1 131 ? -15.846 2.994 19.051 1.00 90.75 131 ASP A C 1
ATOM 1054 O O . ASP A 1 131 ? -16.368 3.713 19.902 1.00 90.75 131 ASP A O 1
ATOM 1058 N N . CYS A 1 132 ? -14.618 3.244 18.583 1.00 88.19 132 CYS A N 1
ATOM 1059 C CA . CYS A 1 132 ? -13.818 4.413 18.954 1.00 88.19 132 CYS A CA 1
ATOM 1060 C C . CYS A 1 132 ? -14.263 5.723 18.270 1.00 88.19 132 CYS A C 1
ATOM 1062 O O . CYS A 1 132 ? -13.743 6.788 18.601 1.00 88.19 132 CYS A O 1
ATOM 1064 N N . GLY A 1 133 ? -15.207 5.674 17.324 1.00 90.56 133 GLY A N 1
ATOM 1065 C CA . GLY A 1 133 ? -15.752 6.848 16.637 1.00 90.56 133 GLY A CA 1
ATOM 1066 C C . GLY A 1 133 ? -14.868 7.433 15.529 1.00 90.56 133 GLY A C 1
ATOM 1067 O O . GLY A 1 133 ? -15.115 8.556 15.088 1.00 90.56 133 GLY A O 1
ATOM 1068 N N . TYR A 1 134 ? -13.849 6.706 15.060 1.00 91.88 134 TYR A N 1
ATOM 1069 C CA . TYR A 1 134 ? -12.944 7.187 14.006 1.00 91.88 134 TYR A CA 1
ATOM 1070 C C . TYR A 1 134 ? -13.469 6.933 12.592 1.00 91.88 134 TYR A C 1
ATOM 1072 O O . TYR A 1 134 ? -13.121 7.675 11.666 1.00 91.88 134 TYR A O 1
ATOM 1080 N N . ILE A 1 135 ? -14.310 5.912 12.419 1.00 92.31 135 ILE A N 1
ATOM 1081 C CA . ILE A 1 135 ? -14.914 5.565 11.132 1.00 92.31 135 ILE A CA 1
ATOM 1082 C C . ILE A 1 135 ? -16.429 5.406 11.253 1.00 92.31 135 ILE A C 1
ATOM 1084 O O . ILE A 1 135 ? -16.961 5.017 12.287 1.00 92.31 135 ILE A O 1
ATOM 1088 N N . SER A 1 136 ? -17.120 5.729 10.171 1.00 92.38 136 SER A N 1
ATOM 1089 C CA . SER A 1 136 ? -18.568 5.624 10.021 1.00 92.38 136 SER A CA 1
ATOM 1090 C C . SER A 1 136 ? -18.970 4.337 9.303 1.00 92.38 136 SER A C 1
ATOM 1092 O O . SER A 1 136 ? -18.198 3.760 8.537 1.00 92.38 136 SER A O 1
ATOM 1094 N N . GLU A 1 137 ? -20.230 3.934 9.458 1.00 91.31 137 GLU A N 1
ATOM 1095 C CA . GLU A 1 137 ? -20.797 2.771 8.761 1.00 91.31 137 GLU A CA 1
ATOM 1096 C C . GLU A 1 137 ? -20.684 2.886 7.227 1.00 91.31 137 GLU A C 1
ATOM 1098 O O . GLU A 1 137 ? -20.411 1.908 6.533 1.00 91.31 137 GLU A O 1
ATOM 1103 N N . CYS A 1 138 ? -20.810 4.100 6.679 1.00 90.81 138 CYS A N 1
ATOM 1104 C CA . CYS A 1 138 ? -20.613 4.350 5.251 1.00 90.81 138 CYS A CA 1
ATOM 1105 C C . CYS A 1 138 ? -19.167 4.055 4.813 1.00 90.81 138 CYS A C 1
ATOM 1107 O O . CYS A 1 138 ? -18.939 3.410 3.788 1.00 90.81 138 CYS A O 1
ATOM 1109 N N . GLU A 1 139 ? -18.177 4.491 5.593 1.00 92.25 139 GLU A N 1
ATOM 1110 C CA . GLU A 1 139 ? -16.759 4.221 5.323 1.00 92.25 139 GLU A CA 1
ATOM 1111 C C . GLU A 1 139 ? -16.452 2.719 5.424 1.00 92.25 139 GLU A C 1
ATOM 1113 O O . GLU A 1 139 ? -15.783 2.172 4.546 1.00 92.25 139 GLU A O 1
ATOM 1118 N N . ILE A 1 140 ? -17.021 2.029 6.419 1.00 92.00 140 ILE A N 1
ATOM 1119 C CA . ILE A 1 140 ? -16.912 0.570 6.573 1.00 92.00 140 ILE A CA 1
ATOM 1120 C C . ILE A 1 140 ? -17.459 -0.147 5.338 1.00 92.00 140 ILE A C 1
ATOM 1122 O O . ILE A 1 140 ? -16.763 -0.979 4.756 1.00 92.00 140 ILE A O 1
ATOM 1126 N N . ASN A 1 141 ? -18.666 0.206 4.890 1.00 91.69 141 ASN A N 1
ATOM 1127 C CA . ASN A 1 141 ? -19.299 -0.412 3.724 1.00 91.69 141 ASN A CA 1
ATOM 1128 C C . ASN A 1 141 ? -18.474 -0.215 2.443 1.00 91.69 141 ASN A C 1
ATOM 1130 O O . ASN A 1 141 ? -18.330 -1.146 1.648 1.00 91.69 141 ASN A O 1
ATOM 1134 N N . ASN A 1 142 ? -17.875 0.966 2.267 1.00 88.88 142 ASN A N 1
ATOM 1135 C CA . ASN A 1 142 ? -16.990 1.249 1.136 1.00 88.88 142 ASN A CA 1
ATOM 1136 C C . ASN A 1 142 ? -15.697 0.419 1.171 1.00 88.88 142 ASN A C 1
ATOM 1138 O O . ASN A 1 142 ? -15.209 -0.004 0.122 1.00 88.88 142 ASN A O 1
ATOM 1142 N N . ILE A 1 143 ? -15.139 0.164 2.357 1.00 89.56 143 ILE A N 1
ATOM 1143 C CA . ILE A 1 143 ? -13.943 -0.675 2.515 1.00 89.56 143 ILE A CA 1
ATOM 1144 C C . ILE A 1 143 ? -14.292 -2.157 2.336 1.00 89.56 143 ILE A C 1
ATOM 1146 O O . ILE A 1 143 ? -13.531 -2.898 1.718 1.00 89.56 143 ILE A O 1
ATOM 1150 N N . GLN A 1 144 ? -15.441 -2.610 2.842 1.00 89.62 144 GLN A N 1
ATOM 1151 C CA . GLN A 1 144 ? -15.802 -4.027 2.861 1.00 89.62 144 GLN A CA 1
ATOM 1152 C C . GLN A 1 144 ? -16.326 -4.587 1.536 1.00 89.62 144 GLN A C 1
ATOM 1154 O O . GLN A 1 144 ? -16.556 -5.801 1.475 1.00 89.62 144 GLN A O 1
ATOM 1159 N N . LEU A 1 145 ? -16.451 -3.773 0.480 1.00 87.12 145 LEU A N 1
ATOM 1160 C CA . LEU A 1 145 ? -16.972 -4.215 -0.816 1.00 87.12 145 LEU A CA 1
ATOM 1161 C C . LEU A 1 145 ? -16.344 -5.554 -1.268 1.00 87.12 145 LEU A C 1
ATOM 1163 O O . LEU A 1 145 ? -15.124 -5.736 -1.186 1.00 87.12 145 LEU A O 1
ATOM 1167 N N . PRO A 1 146 ? -17.156 -6.506 -1.766 1.00 83.75 146 PRO A N 1
ATOM 1168 C CA . PRO A 1 146 ? -16.707 -7.870 -2.067 1.00 83.75 146 PRO A CA 1
ATOM 1169 C C . PRO A 1 146 ? -15.735 -7.940 -3.250 1.00 83.75 146 PRO A C 1
ATOM 1171 O O . PRO A 1 146 ? -15.080 -8.954 -3.453 1.00 83.75 146 PRO A O 1
ATOM 1174 N N . ILE A 1 147 ? -15.631 -6.855 -4.017 1.00 81.25 147 ILE A N 1
ATOM 1175 C CA . ILE A 1 147 ? -14.689 -6.714 -5.127 1.00 81.25 147 ILE A CA 1
ATOM 1176 C C . ILE A 1 147 ? -13.241 -6.532 -4.661 1.00 81.25 147 ILE A C 1
ATOM 1178 O O . ILE A 1 147 ? -12.343 -6.618 -5.488 1.00 81.25 147 ILE A O 1
ATOM 1182 N N . PHE A 1 148 ? -12.998 -6.245 -3.379 1.00 82.81 148 PHE A N 1
ATOM 1183 C CA . PHE A 1 148 ? -11.648 -6.019 -2.874 1.00 82.81 148 PHE A CA 1
ATOM 1184 C C . PHE A 1 148 ? -11.079 -7.266 -2.211 1.00 82.81 148 PHE A C 1
ATOM 1186 O O . PHE A 1 148 ? -11.734 -7.893 -1.373 1.00 82.81 148 PHE A O 1
ATOM 1193 N N . SER A 1 149 ? -9.829 -7.587 -2.542 1.00 82.69 149 SER A N 1
ATOM 1194 C CA . SER A 1 149 ? -9.063 -8.591 -1.806 1.00 82.69 149 SER A CA 1
ATOM 1195 C C . SER A 1 149 ? -8.805 -8.123 -0.364 1.00 82.69 149 SER A C 1
ATOM 1197 O O . SER A 1 149 ? -8.825 -6.917 -0.096 1.00 82.69 149 SER A O 1
ATOM 1199 N N . PRO A 1 150 ? -8.524 -9.034 0.583 1.00 86.50 150 PRO A N 1
ATOM 1200 C CA . PRO A 1 150 ? -8.209 -8.658 1.963 1.00 86.50 150 PRO A CA 1
ATOM 1201 C C . PRO A 1 150 ? -7.101 -7.593 2.075 1.00 86.50 150 PRO A C 1
ATOM 1203 O O . PRO A 1 150 ? -7.266 -6.608 2.794 1.00 86.50 150 PRO A O 1
ATOM 1206 N N . SER A 1 151 ? -6.028 -7.712 1.287 1.00 85.19 151 SER A N 1
ATOM 1207 C CA . SER A 1 151 ? -4.934 -6.727 1.246 1.00 85.19 151 SER A CA 1
ATOM 1208 C C . SER A 1 151 ? -5.382 -5.379 0.671 1.00 85.19 151 SER A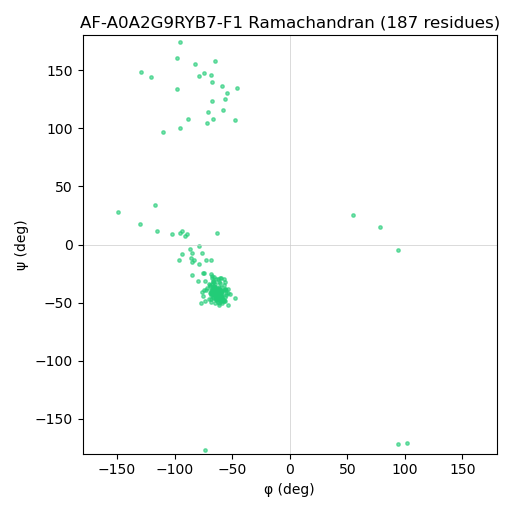 C 1
ATOM 1210 O O . SER A 1 151 ? -4.998 -4.322 1.166 1.00 85.19 151 SER A O 1
ATOM 1212 N N . GLN A 1 152 ? -6.264 -5.383 -0.334 1.00 86.12 152 GLN A N 1
ATOM 1213 C CA . GLN A 1 152 ? -6.842 -4.148 -0.872 1.00 86.12 152 GLN A CA 1
ATOM 1214 C C . GLN A 1 152 ? -7.737 -3.440 0.157 1.00 86.12 152 GLN A C 1
ATOM 1216 O O . GLN A 1 152 ? -7.739 -2.208 0.217 1.00 86.12 152 GLN A O 1
ATOM 1221 N N . LYS A 1 153 ? -8.471 -4.197 0.985 1.00 89.88 153 LYS A N 1
ATOM 1222 C CA . LYS A 1 153 ? -9.256 -3.641 2.099 1.00 89.88 153 LYS A CA 1
ATOM 1223 C C . LYS A 1 153 ? -8.349 -3.053 3.181 1.00 89.88 153 LYS A C 1
ATOM 1225 O O . LYS A 1 153 ? -8.614 -1.947 3.643 1.00 89.88 153 LYS A O 1
ATOM 1230 N N . ALA A 1 154 ? -7.256 -3.739 3.519 1.00 91.25 154 ALA A N 1
ATOM 1231 C CA . ALA A 1 154 ? -6.235 -3.247 4.446 1.00 91.25 154 ALA A CA 1
ATOM 1232 C C . ALA A 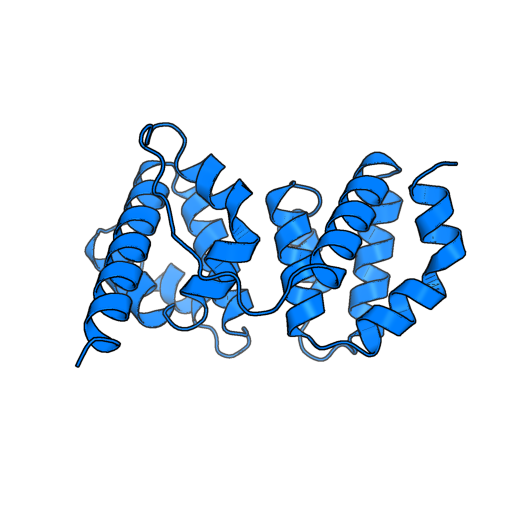1 154 ? -5.657 -1.899 4.013 1.00 91.25 154 ALA A C 1
ATOM 1234 O O . ALA A 1 154 ? -5.635 -0.954 4.796 1.00 91.25 154 ALA A O 1
ATOM 1235 N N . ARG A 1 155 ? -5.263 -1.767 2.744 1.00 90.31 155 ARG A N 1
ATOM 1236 C CA . ARG A 1 155 ? -4.750 -0.498 2.209 1.00 90.31 155 ARG A CA 1
ATOM 1237 C C . ARG A 1 155 ? -5.757 0.628 2.312 1.00 90.31 155 ARG A C 1
ATOM 1239 O O . ARG A 1 155 ? -5.420 1.684 2.825 1.00 90.31 155 ARG A O 1
ATOM 1246 N N . ARG A 1 156 ? -6.997 0.376 1.884 1.00 90.12 156 ARG A N 1
ATOM 1247 C CA . ARG A 1 156 ? -8.076 1.365 1.974 1.00 90.12 156 ARG A CA 1
ATOM 1248 C C . ARG A 1 156 ? -8.307 1.841 3.400 1.00 90.12 156 ARG A C 1
ATOM 1250 O O . ARG A 1 156 ? -8.551 3.025 3.606 1.00 90.12 156 ARG A O 1
ATOM 1257 N N . LEU A 1 157 ? -8.227 0.929 4.367 1.00 92.56 157 LEU A N 1
ATOM 1258 C CA . LEU A 1 157 ? -8.297 1.283 5.776 1.00 92.56 157 LEU A CA 1
ATOM 1259 C C . LEU A 1 157 ? -7.139 2.207 6.170 1.00 92.56 157 LEU A C 1
ATOM 1261 O O . LEU A 1 157 ? -7.387 3.266 6.735 1.00 92.56 157 LEU A O 1
ATOM 1265 N N . LEU A 1 158 ? -5.896 1.852 5.839 1.00 91.69 158 LEU A N 1
ATOM 1266 C CA . LEU A 1 158 ? -4.734 2.691 6.151 1.00 91.69 158 LEU A CA 1
ATOM 1267 C C . LEU A 1 158 ? -4.812 4.066 5.477 1.00 91.69 158 LEU A C 1
ATOM 1269 O O 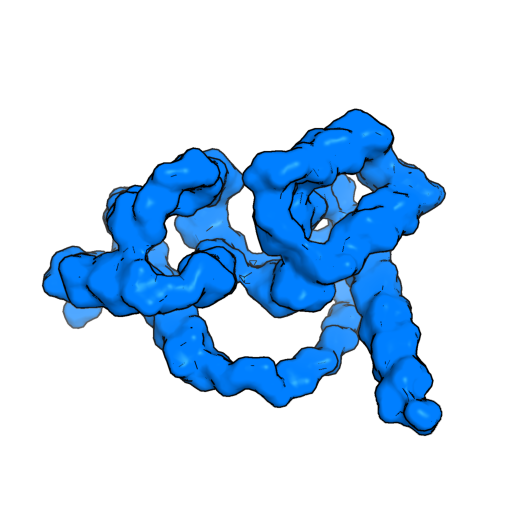. LEU A 1 158 ? -4.500 5.067 6.112 1.00 91.69 158 LEU A O 1
ATOM 1273 N N . ASP A 1 159 ? -5.297 4.136 4.237 1.00 89.25 159 ASP A N 1
ATOM 1274 C CA . ASP A 1 159 ? -5.493 5.398 3.516 1.00 89.25 159 ASP A CA 1
ATOM 1275 C C . ASP A 1 159 ? -6.545 6.279 4.192 1.00 89.25 159 ASP A C 1
ATOM 1277 O O . ASP A 1 159 ? -6.334 7.478 4.374 1.00 89.25 159 ASP A O 1
ATOM 1281 N N . LEU A 1 160 ? -7.663 5.686 4.622 1.00 91.12 160 LEU A N 1
ATOM 1282 C CA . LEU A 1 160 ? -8.684 6.403 5.379 1.00 91.12 160 LEU A CA 1
ATOM 1283 C C . LEU A 1 160 ? -8.114 6.952 6.691 1.00 91.12 160 LEU A C 1
ATOM 1285 O O . LEU A 1 160 ? -8.365 8.101 7.045 1.00 91.12 160 LEU A O 1
ATOM 1289 N N . ILE A 1 161 ? -7.333 6.146 7.404 1.00 91.69 161 ILE A N 1
ATOM 1290 C CA . ILE A 1 161 ? -6.748 6.524 8.691 1.00 91.69 161 ILE A CA 1
ATOM 1291 C C . ILE A 1 161 ? -5.703 7.628 8.523 1.00 91.69 161 ILE A C 1
ATOM 1293 O O . ILE A 1 161 ? -5.703 8.579 9.305 1.00 91.69 161 ILE A O 1
ATOM 1297 N N . GLN A 1 162 ? -4.906 7.579 7.454 1.00 88.25 162 GLN A N 1
ATOM 1298 C CA . GLN A 1 162 ? -3.981 8.653 7.097 1.00 88.25 162 GLN A CA 1
ATOM 1299 C C . GLN A 1 162 ? -4.709 9.998 6.932 1.00 88.25 162 GLN A C 1
ATOM 1301 O O . GLN A 1 162 ? -4.199 11.032 7.359 1.00 88.25 162 GLN A O 1
ATOM 1306 N N . LEU A 1 163 ? -5.918 9.989 6.353 1.00 88.50 163 LEU A N 1
ATOM 1307 C CA . LEU A 1 163 ? -6.752 11.186 6.186 1.00 88.50 163 LEU A CA 1
ATOM 1308 C C . LEU A 1 163 ? -7.399 11.662 7.496 1.00 88.50 163 LEU A C 1
ATOM 1310 O O . LEU A 1 163 ? -7.625 12.859 7.663 1.00 88.50 163 LEU A O 1
ATOM 1314 N N . LYS A 1 164 ? -7.707 10.746 8.423 1.00 90.12 164 LYS A N 1
ATOM 1315 C CA . LYS A 1 164 ? -8.252 11.076 9.754 1.00 90.12 164 LYS A CA 1
ATOM 1316 C C . LYS A 1 164 ? -7.184 11.654 10.692 1.00 90.12 164 LYS A C 1
ATOM 1318 O O . LYS A 1 164 ? -7.525 12.396 11.610 1.00 90.12 164 LYS A O 1
ATOM 1323 N N . GLY A 1 165 ? -5.909 11.347 10.448 1.00 88.38 165 GLY A N 1
ATOM 1324 C CA . GLY A 1 165 ? -4.758 11.908 11.152 1.00 88.38 165 GLY A CA 1
ATOM 1325 C C . GLY A 1 165 ? -4.266 11.076 12.341 1.00 88.38 165 GLY A C 1
ATOM 1326 O O . GLY A 1 165 ? -4.707 9.951 12.581 1.00 88.38 165 GLY A O 1
ATOM 1327 N N . ASN A 1 166 ? -3.330 11.655 13.104 1.00 87.31 166 ASN A N 1
ATOM 1328 C CA . ASN A 1 166 ? -2.510 10.928 14.082 1.00 87.31 166 ASN A CA 1
ATOM 1329 C C . ASN A 1 166 ? -3.294 10.237 15.203 1.00 87.31 166 ASN A C 1
ATOM 1331 O O . ASN A 1 166 ? -2.880 9.167 15.634 1.00 87.31 166 ASN A O 1
ATOM 1335 N N . GLU A 1 167 ? -4.424 10.785 15.651 1.00 88.19 167 GLU A N 1
ATOM 1336 C CA . GLU A 1 167 ? -5.227 10.137 16.699 1.00 88.19 167 GLU A CA 1
ATOM 1337 C C . GLU A 1 167 ? -5.861 8.828 16.219 1.00 88.19 167 GLU A C 1
ATOM 1339 O O . GLU A 1 167 ? -5.823 7.820 16.924 1.00 88.19 167 GLU A O 1
ATOM 1344 N N . ALA A 1 168 ? -6.390 8.818 14.993 1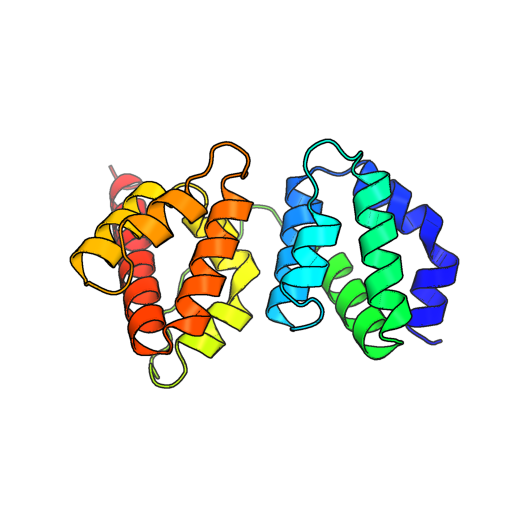.00 90.75 168 ALA A N 1
ATOM 1345 C CA . ALA A 1 168 ? -6.922 7.603 14.389 1.00 90.75 168 ALA A CA 1
ATOM 1346 C C . ALA A 1 168 ? -5.794 6.599 14.113 1.00 90.75 168 ALA A C 1
ATOM 1348 O O . ALA A 1 168 ? -5.945 5.408 14.377 1.00 90.75 168 ALA A O 1
ATOM 1349 N N . ALA A 1 169 ? -4.639 7.088 13.645 1.00 90.50 169 ALA A N 1
ATOM 1350 C CA . ALA A 1 169 ? -3.458 6.260 13.435 1.00 90.50 169 ALA A CA 1
ATOM 1351 C C . ALA A 1 169 ? -2.984 5.596 14.734 1.00 90.50 169 ALA A C 1
ATOM 1353 O O . ALA A 1 169 ? -2.733 4.394 14.755 1.00 90.50 169 ALA A O 1
ATOM 1354 N N . ARG A 1 170 ? -2.935 6.350 15.837 1.00 88.44 170 ARG A N 1
ATOM 1355 C CA . ARG A 1 170 ? -2.575 5.835 17.161 1.00 88.44 170 ARG A CA 1
ATOM 1356 C C . ARG A 1 170 ? -3.533 4.736 17.616 1.00 88.44 170 ARG A C 1
ATOM 1358 O O . ARG A 1 170 ? -3.077 3.700 18.089 1.00 88.44 170 ARG A O 1
ATOM 1365 N N . CYS A 1 171 ? -4.837 4.936 17.431 1.00 89.06 171 CYS A N 1
ATOM 1366 C CA . CYS A 1 171 ? -5.840 3.922 17.749 1.00 89.06 171 CYS A CA 1
ATOM 1367 C C . CYS A 1 171 ? -5.609 2.624 16.956 1.00 89.06 171 CYS A C 1
ATOM 1369 O O . CYS A 1 171 ? -5.628 1.543 17.538 1.00 89.06 171 CYS A O 1
ATOM 1371 N N . VAL A 1 172 ? -5.294 2.714 15.658 1.00 90.62 172 VAL A N 1
ATOM 1372 C CA . VAL A 1 172 ? -4.944 1.537 14.841 1.00 90.62 172 VAL A CA 1
ATOM 1373 C C . VAL A 1 172 ? -3.713 0.814 15.383 1.00 90.62 172 VAL A C 1
ATOM 1375 O O . VAL A 1 172 ? -3.744 -0.407 15.506 1.00 90.62 172 VAL A O 1
ATOM 1378 N N . LEU A 1 173 ? -2.647 1.542 15.730 1.00 88.75 173 LEU A N 1
ATOM 1379 C CA . LEU A 1 173 ? -1.433 0.943 16.298 1.00 88.75 173 LEU A CA 1
ATOM 1380 C C . LEU A 1 173 ? -1.731 0.204 17.613 1.00 88.75 173 LEU A C 1
ATOM 1382 O O . LEU A 1 173 ? -1.228 -0.894 17.828 1.00 88.75 173 LEU A O 1
ATOM 1386 N N . GLU A 1 174 ? -2.575 0.771 18.476 1.00 87.62 174 GLU A N 1
ATOM 1387 C CA . GLU A 1 174 ? -2.987 0.138 19.738 1.00 87.62 174 GLU A CA 1
ATOM 1388 C C . GLU A 1 174 ? -3.807 -1.134 19.504 1.00 87.62 174 GLU A C 1
ATOM 1390 O O . GLU A 1 174 ? -3.567 -2.153 20.149 1.00 87.62 174 GLU A O 1
ATOM 1395 N N . ILE A 1 175 ? -4.732 -1.107 18.542 1.00 87.00 175 ILE A N 1
ATOM 1396 C CA . ILE A 1 175 ? -5.502 -2.291 18.153 1.00 87.00 175 ILE A CA 1
ATOM 1397 C C . ILE A 1 175 ? -4.570 -3.387 17.630 1.00 87.00 175 ILE A C 1
ATOM 1399 O O . ILE A 1 175 ? -4.678 -4.536 18.051 1.00 87.00 175 ILE A O 1
ATOM 1403 N N . ILE A 1 176 ? -3.641 -3.035 16.739 1.00 86.50 176 ILE A N 1
ATOM 1404 C CA . ILE A 1 176 ? -2.676 -3.974 16.161 1.00 86.50 176 ILE A CA 1
ATOM 1405 C C . ILE A 1 176 ? -1.814 -4.618 17.249 1.00 86.50 176 ILE A C 1
ATOM 1407 O O . ILE A 1 176 ? -1.684 -5.838 17.274 1.00 86.50 176 ILE A O 1
ATOM 1411 N N . HIS A 1 177 ? -1.284 -3.820 18.174 1.00 83.94 177 HIS A N 1
ATOM 1412 C CA . HIS A 1 177 ? -0.494 -4.326 19.294 1.00 83.94 177 HIS A CA 1
ATOM 1413 C C . HIS A 1 177 ? -1.271 -5.365 20.118 1.00 83.94 177 HIS A C 1
ATOM 1415 O O . HIS A 1 177 ? -0.767 -6.450 20.395 1.00 83.94 177 HIS A O 1
ATOM 1421 N N . ASN A 1 178 ? -2.537 -5.082 20.433 1.00 82.12 178 ASN A N 1
ATOM 1422 C CA . ASN A 1 178 ? -3.386 -6.013 21.179 1.00 82.12 178 ASN A CA 1
ATOM 1423 C C . ASN A 1 178 ? -3.702 -7.296 20.388 1.00 82.12 178 ASN A C 1
ATOM 1425 O O . ASN A 1 178 ? -3.857 -8.365 20.981 1.00 82.12 178 ASN A O 1
ATOM 1429 N N . LEU A 1 179 ? -3.809 -7.208 19.056 1.00 78.25 179 LEU A N 1
ATOM 1430 C CA . LEU A 1 179 ? -4.001 -8.377 18.192 1.00 78.25 179 LEU A CA 1
ATOM 1431 C C . LEU A 1 179 ? -2.777 -9.298 18.220 1.00 78.25 179 LEU A C 1
ATOM 1433 O O . LEU A 1 179 ? -2.938 -10.519 18.236 1.00 78.25 179 LEU A O 1
ATOM 1437 N N . GLU A 1 180 ? -1.569 -8.742 18.268 1.00 72.56 180 GLU A N 1
ATOM 1438 C CA . GLU A 1 180 ? -0.344 -9.537 18.377 1.00 72.56 180 GLU A CA 1
ATOM 1439 C C . GLU A 1 180 ? -0.196 -10.194 19.743 1.00 72.56 180 GLU A C 1
ATOM 1441 O O . GLU A 1 180 ? 0.038 -11.400 19.807 1.00 72.56 180 GLU A O 1
ATOM 1446 N N . GLU A 1 181 ? -0.414 -9.452 20.830 1.00 66.88 181 GLU A N 1
ATOM 1447 C CA . GLU A 1 181 ? -0.369 -10.014 22.185 1.00 66.88 181 GLU A CA 1
ATOM 1448 C C . GLU A 1 181 ? -1.408 -11.132 22.371 1.00 66.88 181 GLU A C 1
ATOM 1450 O O . GLU A 1 181 ? -1.108 -12.181 22.948 1.00 66.88 181 GLU A O 1
ATOM 1455 N N . GLY A 1 182 ? -2.612 -10.954 21.817 1.00 61.28 182 GLY A N 1
ATOM 1456 C CA . GLY A 1 182 ? -3.657 -11.978 21.818 1.00 61.28 182 GLY A CA 1
ATOM 1457 C C . GLY A 1 182 ? -3.318 -13.205 20.964 1.00 61.28 182 GLY A C 1
ATOM 1458 O O . GLY A 1 182 ? -3.667 -14.322 21.341 1.00 61.28 182 GLY A O 1
ATOM 1459 N N . THR A 1 183 ? -2.607 -13.024 19.846 1.00 54.19 183 THR A N 1
ATOM 1460 C CA . THR A 1 183 ? -2.167 -14.126 18.971 1.00 54.19 183 THR A CA 1
ATOM 1461 C C . THR A 1 183 ? -1.030 -14.926 19.610 1.00 54.19 183 THR A C 1
ATOM 1463 O O . THR A 1 183 ? -1.039 -16.153 19.550 1.00 54.19 183 THR A O 1
ATOM 1466 N N . ILE A 1 184 ? -0.087 -14.259 20.286 1.00 47.25 184 ILE A N 1
ATOM 1467 C CA . ILE A 1 184 ? 1.017 -14.908 21.013 1.00 47.25 184 ILE A CA 1
ATOM 1468 C C . ILE A 1 184 ? 0.475 -15.752 22.174 1.00 47.25 184 ILE A C 1
ATOM 1470 O O . ILE A 1 184 ? 0.935 -16.874 22.378 1.00 47.25 184 ILE A O 1
ATOM 1474 N N . ALA A 1 185 ? -0.556 -15.278 22.881 1.00 41.19 185 ALA A N 1
ATOM 1475 C CA . ALA A 1 185 ? -1.175 -16.031 23.971 1.00 41.19 185 ALA A CA 1
ATOM 1476 C C . ALA A 1 185 ? -1.804 -17.368 23.520 1.00 41.19 185 ALA A C 1
ATOM 1478 O O . ALA A 1 185 ? -1.802 -18.318 24.297 1.00 41.19 185 ALA A O 1
ATOM 1479 N N . GLN A 1 186 ? -2.286 -17.482 22.275 1.00 38.44 186 GLN A N 1
ATOM 1480 C CA . GLN A 1 186 ? -2.917 -18.710 21.758 1.00 38.44 186 GLN A CA 1
ATOM 1481 C C . GLN A 1 186 ? -1.939 -19.753 21.192 1.00 38.44 186 GLN A C 1
ATOM 1483 O O . GLN A 1 186 ? -2.361 -20.858 20.867 1.00 38.44 186 GLN A O 1
ATOM 1488 N N . VAL A 1 187 ? -0.648 -19.431 21.065 1.00 41.69 187 VAL A N 1
ATOM 1489 C CA . VAL A 1 187 ? 0.387 -20.371 20.583 1.00 41.69 187 VAL A CA 1
ATOM 1490 C C . VAL A 1 187 ? 1.086 -21.095 21.748 1.00 41.69 187 VAL A C 1
ATOM 1492 O O . VAL A 1 187 ? 1.851 -22.032 21.529 1.00 41.69 187 VAL A O 1
ATOM 1495 N N . THR A 1 188 ? 0.811 -20.694 22.993 1.00 39.53 188 THR A N 1
ATOM 1496 C CA . THR A 1 188 ? 1.482 -21.210 24.202 1.00 39.53 188 THR A CA 1
ATOM 1497 C C . THR A 1 188 ? 0.680 -22.235 25.016 1.00 39.53 188 THR A C 1
ATOM 1499 O O . THR A 1 188 ? 1.137 -22.592 26.101 1.00 39.53 188 THR A O 1
ATOM 1502 N N . ASP A 1 189 ? -0.454 -22.727 24.507 1.00 34.72 189 ASP A N 1
ATOM 1503 C CA . ASP A 1 189 ? -1.250 -23.812 25.120 1.00 34.72 189 ASP A CA 1
ATOM 1504 C C . ASP A 1 189 ? -1.253 -25.092 24.263 1.00 34.72 189 ASP A C 1
ATOM 1506 O O . ASP A 1 189 ? -1.496 -24.995 23.036 1.00 34.72 189 ASP A O 1
#

Secondary structure (DSSP, 8-state):
--HHHHHHHTHHHHHHHHHHS-HHHHHHHHHHHHHTTSS-HHHHHHTT-TT--HHHHHHHHHHHHHHH-HHHHHHHHHHHHHHHH--TT--------S-GGGHHHHHHHTHHHHHHHHTTTHHHHHHHHHHTTSS-HHHHHHHH-TTS-HHHHHHHHHHHHHHH-HHHHHHHHHHHHHHHHHHHHTT--

Nearest PDB structures (foldseek):
  4uz0-assembly2_B  TM=9.256E-01  e=4.669E-02  Homo sapiens
  1dgn-assembly1_A  TM=8.889E-01  e=9.524E-01  Homo sapiens
  4dwn-assembly1_A  TM=7.138E-01  e=1.380E+00  Homo sapiens
  7fik-assembly1_A  TM=1.767E-01  e=3.657E+00  Xenopus laevis

Solvent-accessible surface area (backbone atoms only — not comparable to full-atom values): 10540 Å² total; per-residue (Å²): 134,57,41,38,56,51,49,63,76,40,39,68,59,54,33,51,54,56,44,71,47,53,69,68,59,53,52,46,41,51,30,48,31,42,34,67,65,64,41,56,72,70,61,47,54,70,44,61,53,86,90,62,55,58,49,55,35,48,47,53,45,49,50,57,31,54,74,72,29,45,71,40,27,39,54,49,51,56,34,50,51,50,68,71,66,59,68,96,74,74,82,81,76,86,73,78,64,90,69,59,87,50,26,38,58,49,52,36,61,46,29,44,60,50,30,71,63,38,25,87,43,48,71,61,52,51,50,52,37,36,76,71,66,73,46,51,73,70,58,49,54,67,43,63,39,85,90,48,52,49,53,56,29,29,48,49,50,52,55,54,29,54,74,68,28,40,71,45,25,42,52,51,52,53,52,52,51,52,53,50,57,56,53,57,62,68,73,76,116

pLDDT: mean 82.15, std 13.45, range [34.72, 93.56]

Radius of gyration: 17.39 Å; Cα contacts (8 Å, |Δi|>4): 153; chains: 1; bounding box: 45×36×46 Å